Protein AF-A0A1B4V5K5-F1 (afdb_monomer)

Radius of gyration: 29.99 Å; Cα contacts (8 Å, |Δi|>4): 132; chains: 1; bounding box: 66×36×86 Å

Nearest PDB structures (foldseek):
  8tsh-assembly1_F  TM=6.054E-01  e=2.381E-01  Caldimonas thermodepolymerans
  6h2d-assembly1_P  TM=7.546E-01  e=2.526E+00  Aeromonas hydrophila subsp. hydrophila AL09-71
  6pyu-assembly1_B  TM=5.490E-01  e=1.102E+00  Homo sapiens
  4biz-assembly2_D  TM=6.853E-01  e=3.261E+00  Escherichia coli K-12
  8t4e-assembly1_A  TM=4.717E-01  e=1.516E+00  Homo sapiens

Structure (mmCIF, N/CA/C/O backbone):
data_AF-A0A1B4V5K5-F1
#
_entry.id   AF-A0A1B4V5K5-F1
#
loop_
_atom_site.group_PDB
_atom_site.id
_atom_site.type_symbol
_atom_site.label_atom_id
_atom_site.label_alt_id
_atom_site.label_comp_id
_atom_site.label_asym_id
_atom_site.label_entity_id
_atom_site.label_seq_id
_atom_site.pdbx_PDB_ins_code
_atom_site.Cartn_x
_atom_site.Cartn_y
_atom_site.Cartn_z
_atom_site.occupancy
_atom_site.B_iso_or_equiv
_atom_site.auth_seq_id
_atom_site.auth_comp_id
_atom_site.auth_asym_id
_atom_site.auth_atom_id
_atom_site.pdbx_PDB_model_num
ATOM 1 N N . MET A 1 1 ? -44.408 14.517 18.837 1.00 41.78 1 MET A N 1
ATOM 2 C CA . MET A 1 1 ? -42.995 14.168 18.574 1.00 41.78 1 MET A CA 1
ATOM 3 C C . MET A 1 1 ? -42.171 14.721 19.726 1.00 41.78 1 MET A C 1
ATOM 5 O O . MET A 1 1 ? -41.957 15.922 19.775 1.00 41.78 1 MET A O 1
ATOM 9 N N . GLY A 1 2 ? -41.848 13.889 20.720 1.00 54.22 2 GLY A N 1
ATOM 10 C CA . GLY A 1 2 ? -41.090 14.326 21.897 1.00 54.22 2 GLY A CA 1
ATOM 11 C C . GLY A 1 2 ? -39.619 14.519 21.544 1.00 54.22 2 GLY A C 1
ATOM 12 O O . GLY A 1 2 ? -39.015 13.630 20.943 1.00 54.22 2 GLY A O 1
ATOM 13 N N . ALA A 1 3 ? -39.066 15.683 21.882 1.00 57.09 3 ALA A N 1
ATOM 14 C CA . ALA A 1 3 ? -37.645 15.965 21.750 1.00 57.09 3 ALA A CA 1
ATOM 15 C C . ALA A 1 3 ? -36.850 14.946 22.581 1.00 57.09 3 ALA A C 1
ATOM 17 O O . ALA A 1 3 ? -37.034 14.853 23.793 1.00 57.09 3 ALA A O 1
ATOM 18 N N . ARG A 1 4 ? -35.996 14.151 21.929 1.00 64.88 4 ARG A N 1
ATOM 19 C CA . ARG A 1 4 ? -35.082 13.245 22.631 1.00 64.88 4 ARG A CA 1
ATOM 20 C C . ARG A 1 4 ? -34.044 14.092 23.366 1.00 64.88 4 ARG A C 1
ATOM 22 O O . ARG A 1 4 ? -33.336 14.876 22.739 1.00 64.88 4 ARG A O 1
ATOM 29 N N . SER A 1 5 ? -33.996 13.948 24.686 1.00 77.62 5 SER A N 1
ATOM 30 C CA . SER A 1 5 ? -33.012 14.595 25.552 1.00 77.62 5 SER A CA 1
ATOM 31 C C . SER A 1 5 ? -31.596 14.147 25.173 1.00 77.62 5 SER A C 1
ATOM 33 O O . SER A 1 5 ? -31.331 12.954 25.056 1.00 77.62 5 SER A O 1
ATOM 35 N N . ILE A 1 6 ? -30.661 15.092 25.024 1.00 84.31 6 ILE A N 1
ATOM 36 C CA . ILE A 1 6 ? -29.229 14.816 24.774 1.00 84.31 6 ILE A CA 1
ATOM 37 C C . ILE A 1 6 ? -28.533 14.085 25.939 1.00 84.31 6 ILE A C 1
ATOM 39 O O . ILE A 1 6 ? -27.382 13.660 25.804 1.00 84.31 6 ILE A O 1
ATOM 43 N N . TYR A 1 7 ? -29.222 13.957 27.077 1.00 91.75 7 TYR A N 1
ATOM 44 C CA . TYR A 1 7 ? -28.757 13.286 28.291 1.00 91.75 7 TYR A CA 1
ATOM 45 C C . TYR A 1 7 ? -29.215 11.830 28.383 1.00 91.75 7 TYR A C 1
ATOM 47 O O . TYR A 1 7 ? -28.932 11.165 29.378 1.00 91.75 7 TYR A O 1
ATOM 55 N N . GLU A 1 8 ? -29.892 11.319 27.357 1.00 92.56 8 GLU A N 1
ATOM 56 C CA . GLU A 1 8 ? -30.439 9.968 27.322 1.00 92.56 8 GLU A CA 1
ATOM 57 C C . GLU A 1 8 ? -29.961 9.221 26.071 1.00 92.56 8 GLU A C 1
ATOM 59 O O . GLU A 1 8 ? -29.763 9.800 25.003 1.00 92.56 8 GLU A O 1
ATOM 64 N N . LYS A 1 9 ? -29.771 7.909 26.203 1.00 90.69 9 LYS A N 1
ATOM 65 C CA . LYS A 1 9 ? -29.467 6.983 25.108 1.00 90.69 9 LYS A CA 1
ATOM 66 C C . LYS A 1 9 ? -30.404 5.778 25.176 1.00 90.69 9 LYS A C 1
ATOM 68 O O . LYS A 1 9 ? -30.882 5.411 26.248 1.00 90.69 9 LYS A O 1
ATOM 73 N N . ILE A 1 10 ? -30.684 5.170 24.025 1.00 91.50 10 ILE A N 1
ATOM 74 C CA . ILE A 1 10 ? -31.523 3.968 23.934 1.00 91.50 10 ILE A CA 1
ATOM 75 C C . ILE A 1 10 ? -30.613 2.742 24.005 1.00 91.50 10 ILE A C 1
ATOM 77 O O . ILE A 1 10 ? -29.651 2.634 23.246 1.00 91.50 10 ILE A O 1
ATOM 81 N N . CYS A 1 11 ? -30.907 1.810 24.909 1.00 89.88 11 CYS A N 1
ATOM 82 C CA . CYS A 1 11 ? -30.182 0.550 24.999 1.00 89.88 11 CYS A CA 1
ATOM 83 C C . CYS A 1 11 ? -30.461 -0.324 23.761 1.00 89.88 11 CYS A C 1
ATOM 85 O O . CYS A 1 11 ? -31.624 -0.643 23.510 1.00 89.88 11 CYS A O 1
ATOM 87 N N . PRO A 1 12 ? -29.440 -0.793 23.023 1.00 88.56 12 PRO A N 1
ATOM 88 C CA . PRO A 1 12 ? -29.651 -1.621 21.833 1.00 88.56 12 PRO A CA 1
ATOM 89 C C . PRO A 1 12 ? -30.177 -3.028 22.157 1.00 88.56 12 PRO A C 1
ATOM 91 O O . PRO A 1 12 ? -30.740 -3.681 21.285 1.00 88.56 12 PRO A O 1
ATOM 94 N N . ALA A 1 13 ? -30.017 -3.505 23.397 1.00 89.62 13 ALA A N 1
ATOM 95 C CA . ALA A 1 13 ? -30.459 -4.841 23.796 1.00 89.62 13 ALA A CA 1
ATOM 96 C C . ALA A 1 13 ? -31.943 -4.907 24.189 1.00 89.62 13 ALA A C 1
ATOM 98 O O . ALA A 1 13 ? -32.613 -5.880 23.858 1.00 89.62 13 ALA A O 1
ATOM 99 N N . CYS A 1 14 ? -32.459 -3.901 24.905 1.00 93.94 14 CYS A N 1
ATOM 100 C CA . CYS A 1 14 ? -33.833 -3.915 25.429 1.00 93.94 14 CYS A CA 1
ATOM 101 C C . CYS A 1 14 ? -34.686 -2.707 25.015 1.00 93.94 14 CYS A C 1
ATOM 103 O O . CYS A 1 14 ? -35.820 -2.590 25.468 1.00 93.94 14 CYS A O 1
ATOM 105 N N . ALA A 1 15 ? -34.140 -1.787 24.214 1.00 93.75 15 ALA A N 1
ATOM 106 C CA . ALA A 1 15 ? -34.759 -0.514 23.836 1.00 93.75 15 ALA A CA 1
ATOM 107 C C . ALA A 1 15 ? -35.125 0.422 25.012 1.00 93.75 15 ALA A C 1
ATOM 109 O O . ALA A 1 15 ? -35.798 1.432 24.811 1.00 93.75 15 ALA A O 1
ATOM 110 N N . GLY A 1 16 ? -34.658 0.130 26.230 1.00 92.94 16 GLY A N 1
ATOM 111 C CA . GLY A 1 16 ? -34.856 0.989 27.395 1.00 92.94 16 GLY A CA 1
ATOM 112 C C . GLY A 1 16 ? -34.104 2.315 27.267 1.00 92.94 16 GLY A C 1
ATOM 113 O O . GLY A 1 16 ? -32.972 2.348 26.780 1.00 92.94 16 GLY A O 1
ATOM 114 N N . VAL A 1 17 ? -34.725 3.405 27.720 1.00 93.50 17 VAL A N 1
ATOM 115 C CA . VAL A 1 17 ? -34.090 4.726 27.802 1.00 93.50 17 VAL A CA 1
ATOM 116 C C . VAL A 1 17 ? -33.247 4.786 29.073 1.00 93.50 17 VAL A C 1
ATOM 118 O O . VAL A 1 17 ? -33.730 4.485 30.162 1.00 93.50 17 VAL A O 1
ATOM 121 N N . VAL A 1 18 ? -31.976 5.143 28.931 1.00 93.31 18 VAL A N 1
ATOM 122 C CA . VAL A 1 18 ? -31.006 5.218 30.029 1.00 93.31 18 VAL A CA 1
ATOM 123 C C . VAL A 1 18 ? -30.203 6.504 29.944 1.00 93.31 18 VAL A C 1
ATOM 125 O O . VAL A 1 18 ? -30.003 7.048 28.859 1.00 93.31 18 VAL A O 1
ATOM 128 N N . ALA A 1 19 ? -29.717 6.987 31.088 1.00 91.31 19 ALA A N 1
ATOM 129 C CA . ALA A 1 19 ? -28.856 8.161 31.133 1.00 91.31 19 ALA A CA 1
ATOM 130 C C . ALA A 1 19 ? -27.614 7.959 30.249 1.00 91.31 19 ALA A C 1
ATOM 132 O O . ALA A 1 19 ? -27.020 6.879 30.213 1.00 91.31 19 ALA A O 1
ATOM 133 N N . ARG A 1 20 ? -27.189 9.008 29.542 1.00 87.44 20 ARG A N 1
ATOM 134 C CA . ARG A 1 20 ? -26.065 8.946 28.601 1.00 87.44 20 ARG A CA 1
ATOM 135 C C . ARG A 1 20 ? -24.753 8.554 29.287 1.00 87.44 20 ARG A C 1
ATOM 137 O O . ARG A 1 20 ? -23.995 7.775 28.715 1.00 87.44 20 ARG A O 1
ATOM 144 N N . ALA A 1 21 ? -24.561 9.003 30.528 1.00 86.69 21 ALA A N 1
ATOM 145 C CA . ALA A 1 21 ? -23.420 8.665 31.380 1.00 86.69 21 ALA A CA 1
ATOM 146 C C . ALA A 1 21 ? -23.492 7.260 32.021 1.00 86.69 21 ALA A C 1
ATOM 148 O O . ALA A 1 21 ? -22.546 6.851 32.680 1.00 86.69 21 ALA A O 1
ATOM 149 N N . ALA A 1 22 ? -24.593 6.510 31.867 1.00 89.00 22 ALA A N 1
ATOM 150 C CA . ALA A 1 22 ? -24.690 5.167 32.437 1.00 89.00 22 ALA A CA 1
ATOM 151 C C . ALA A 1 22 ? -23.804 4.174 31.666 1.00 89.00 22 ALA A C 1
ATOM 153 O O . ALA A 1 22 ? -23.954 4.012 30.450 1.00 89.00 22 ALA A O 1
ATOM 154 N N . GLU A 1 23 ? -22.927 3.469 32.380 1.00 88.69 23 GLU A N 1
ATOM 155 C CA . GLU A 1 23 ? -22.072 2.405 31.831 1.00 88.69 23 GLU A CA 1
ATOM 156 C C . GLU A 1 23 ? -22.837 1.094 31.601 1.00 88.69 23 GLU A C 1
ATOM 158 O O . GLU A 1 23 ? -22.457 0.285 30.760 1.00 88.69 23 GLU A O 1
ATOM 163 N N . ARG A 1 24 ? -23.948 0.863 32.314 1.00 91.19 24 ARG A N 1
ATOM 164 C CA . ARG A 1 24 ? -24.805 -0.321 32.139 1.00 91.19 24 ARG A CA 1
ATOM 165 C C . ARG A 1 24 ? -26.279 0.038 32.121 1.00 91.19 24 ARG A C 1
ATOM 167 O O . ARG A 1 24 ? -26.741 0.919 32.840 1.00 91.19 24 ARG A O 1
ATOM 174 N N . CYS A 1 25 ? -27.028 -0.690 31.307 1.00 92.25 25 CYS A N 1
ATOM 175 C CA . CYS A 1 25 ? -28.480 -0.679 31.318 1.00 92.25 25 CYS A CA 1
ATOM 176 C C . CYS A 1 25 ? -29.009 -1.629 32.410 1.00 92.25 25 CYS A C 1
ATOM 178 O O . CYS A 1 25 ? -28.391 -2.672 32.636 1.00 92.25 25 CYS A O 1
ATOM 180 N N . PRO A 1 26 ? -30.174 -1.357 33.033 1.00 91.31 26 PRO A N 1
ATOM 181 C CA . PRO A 1 26 ? -30.814 -2.284 33.973 1.00 91.31 26 PRO A CA 1
ATOM 182 C C . PRO A 1 26 ? -31.065 -3.696 33.419 1.00 91.31 26 PRO A C 1
ATOM 184 O O . PRO A 1 26 ? -31.162 -4.644 34.188 1.00 91.31 26 PRO A O 1
ATOM 187 N N . CYS A 1 27 ? -31.131 -3.863 32.092 1.00 90.19 27 CYS A N 1
ATOM 188 C CA . CYS A 1 27 ? -31.231 -5.180 31.453 1.00 90.19 27 CYS A CA 1
ATOM 189 C C . CYS A 1 27 ? -29.916 -5.988 31.462 1.00 90.19 27 CYS A C 1
ATOM 191 O O . CYS A 1 27 ? -29.895 -7.113 30.974 1.00 90.19 27 CYS A O 1
ATOM 193 N N . GLY A 1 28 ? -28.817 -5.413 31.962 1.00 87.88 28 GLY A N 1
ATOM 194 C CA . GLY A 1 28 ? -27.491 -6.031 32.015 1.00 87.88 28 GLY A CA 1
ATOM 195 C C . GLY A 1 28 ? -26.555 -5.666 30.856 1.00 87.88 28 GLY A C 1
ATOM 196 O O . GLY A 1 28 ? -25.378 -6.010 30.913 1.00 87.88 28 GLY A O 1
ATOM 197 N N . TYR A 1 29 ? -27.025 -4.948 29.828 1.00 85.50 29 TYR A N 1
ATOM 198 C CA . TYR A 1 29 ? -26.174 -4.511 28.712 1.00 85.50 29 TYR A CA 1
ATOM 199 C C . TYR A 1 29 ? -25.144 -3.466 29.163 1.00 85.50 29 TYR A C 1
ATOM 201 O O . TYR A 1 29 ? -25.528 -2.415 29.678 1.00 85.50 29 TYR A O 1
ATOM 209 N N . GLY A 1 30 ? -23.856 -3.732 28.941 1.00 86.12 30 GLY A N 1
ATOM 210 C CA . GLY A 1 30 ? -22.777 -2.764 29.136 1.00 86.12 30 GLY A CA 1
ATOM 211 C C . GLY A 1 30 ? -22.602 -1.873 27.914 1.00 86.12 30 GLY A C 1
ATOM 212 O O . GLY A 1 30 ? -22.412 -2.364 26.806 1.00 86.12 30 GLY A O 1
ATOM 213 N N . PHE A 1 31 ? -22.658 -0.563 28.119 1.00 83.75 31 PHE A N 1
ATOM 214 C CA . PHE A 1 31 ? -22.156 0.404 27.159 1.00 83.75 31 PHE A CA 1
ATOM 215 C C . PHE A 1 31 ? -20.638 0.401 27.328 1.00 83.75 31 PHE A C 1
ATOM 217 O O . PHE A 1 31 ? -20.141 0.934 28.317 1.00 83.75 31 PHE A O 1
ATOM 224 N N . GLY A 1 32 ? -19.934 -0.306 26.437 1.00 67.88 32 GLY A N 1
ATOM 225 C CA . GLY A 1 32 ? -18.471 -0.346 26.439 1.00 67.88 32 GLY A CA 1
ATOM 226 C C . GLY A 1 32 ? -17.899 1.069 26.495 1.00 67.88 32 GLY A C 1
ATOM 227 O O . GLY A 1 32 ? -18.511 2.002 25.970 1.00 67.88 32 GLY A O 1
ATOM 228 N N . SER A 1 33 ? -16.768 1.241 27.180 1.00 63.19 33 SER A N 1
ATOM 229 C CA . SER A 1 33 ? -16.063 2.518 27.164 1.00 63.19 33 SER A CA 1
ATOM 230 C C . SER A 1 33 ? -15.648 2.797 25.724 1.00 63.19 33 SER A C 1
ATOM 232 O O . SER A 1 33 ? -14.866 2.030 25.160 1.00 63.19 33 SER A O 1
ATOM 234 N N . GLU A 1 34 ? -16.166 3.880 25.144 1.00 61.31 34 GLU A N 1
ATOM 235 C CA . GLU A 1 34 ? -15.842 4.325 23.780 1.00 61.31 34 GLU A CA 1
ATOM 236 C C . GLU A 1 34 ? -14.315 4.408 23.569 1.00 61.31 34 GLU A C 1
ATOM 238 O O . GLU A 1 34 ? -13.825 4.162 22.472 1.00 61.31 34 GLU A O 1
ATOM 243 N N . ASP A 1 35 ? -13.554 4.632 24.644 1.00 59.59 35 ASP A N 1
ATOM 244 C CA . ASP A 1 35 ? -12.089 4.671 24.658 1.00 59.59 35 ASP A CA 1
ATOM 245 C C . ASP A 1 35 ? -11.412 3.325 24.330 1.00 59.59 35 ASP A C 1
ATOM 247 O O . ASP A 1 35 ? -10.353 3.295 23.697 1.00 59.59 35 ASP A O 1
ATOM 251 N N . ALA A 1 36 ? -12.009 2.197 24.733 1.00 63.22 36 ALA A N 1
ATOM 252 C CA . ALA A 1 36 ? -11.458 0.868 24.452 1.00 63.22 36 ALA A CA 1
ATOM 253 C C . ALA A 1 36 ? -11.684 0.484 22.983 1.00 63.22 36 ALA A C 1
ATOM 255 O O . ALA A 1 36 ? -10.766 -0.004 22.323 1.00 63.22 36 ALA A O 1
ATOM 256 N N . ASP A 1 37 ? -12.877 0.783 22.462 1.00 66.69 37 ASP A N 1
ATOM 257 C CA . ASP A 1 37 ? -13.217 0.572 21.055 1.00 66.69 37 ASP A CA 1
ATOM 258 C C . ASP A 1 37 ? -12.400 1.507 20.145 1.00 66.69 37 ASP A C 1
ATOM 260 O O . ASP A 1 37 ? -11.901 1.064 19.112 1.00 66.69 37 ASP A O 1
ATOM 264 N N . ALA A 1 38 ? -12.166 2.762 20.551 1.00 72.69 38 ALA A N 1
ATOM 265 C CA . ALA A 1 38 ? -11.322 3.706 19.813 1.00 72.69 38 ALA A CA 1
ATOM 266 C C . ALA A 1 38 ? -9.850 3.265 19.760 1.00 72.69 38 ALA A C 1
ATOM 268 O O . ALA A 1 38 ? -9.209 3.359 18.712 1.00 72.69 38 ALA A O 1
ATOM 269 N N . THR A 1 39 ? -9.316 2.745 20.870 1.00 79.12 39 THR A N 1
ATOM 270 C CA . THR A 1 39 ? -7.943 2.215 20.907 1.00 79.12 39 THR A CA 1
ATOM 271 C C . THR A 1 39 ? -7.813 0.991 20.005 1.00 79.12 39 THR A C 1
ATOM 273 O O . THR A 1 39 ? -6.873 0.900 19.221 1.00 79.12 39 THR A O 1
ATOM 276 N N . GLN A 1 40 ? -8.781 0.072 20.061 1.00 79.38 40 GLN A N 1
ATOM 277 C CA . GLN A 1 40 ? -8.784 -1.108 19.201 1.00 79.38 40 GLN A CA 1
ATOM 278 C C . GLN A 1 40 ? -8.917 -0.739 17.721 1.00 79.38 40 GLN A C 1
ATOM 280 O O . GLN A 1 40 ? -8.198 -1.289 16.892 1.00 79.38 40 GLN A O 1
ATOM 285 N N . GLN A 1 41 ? -9.800 0.204 17.389 1.00 84.94 41 GLN A N 1
ATOM 286 C CA . GLN A 1 41 ? -9.965 0.688 16.023 1.00 84.94 41 GLN A CA 1
ATOM 287 C C . GLN A 1 41 ? -8.668 1.310 15.494 1.00 84.94 41 GLN A C 1
ATOM 289 O O . GLN A 1 41 ? -8.269 1.017 14.373 1.00 84.94 41 GLN A O 1
ATOM 294 N N . SER A 1 42 ? -7.960 2.082 16.325 1.00 87.38 42 SER A N 1
ATOM 295 C CA . SER A 1 42 ? -6.643 2.612 15.966 1.00 87.38 42 SER A CA 1
ATOM 296 C C . SER A 1 42 ? -5.629 1.504 15.668 1.00 87.38 42 SER A C 1
ATOM 298 O O . SER A 1 42 ? -4.835 1.657 14.747 1.00 87.38 42 SER A O 1
ATOM 300 N N . LEU A 1 43 ? -5.629 0.395 16.414 1.00 89.81 43 LEU A N 1
ATOM 301 C CA . LEU A 1 43 ? -4.725 -0.730 16.139 1.00 89.81 43 LEU A CA 1
ATOM 302 C C . LEU A 1 43 ? -5.081 -1.447 14.834 1.00 89.81 43 LEU A C 1
ATOM 304 O O . LEU A 1 43 ? -4.188 -1.776 14.053 1.00 89.81 43 LEU A O 1
ATOM 308 N N . ASP A 1 44 ? -6.373 -1.669 14.594 1.00 89.38 44 ASP A N 1
ATOM 309 C CA . ASP A 1 44 ? -6.867 -2.300 13.371 1.00 89.38 44 ASP A CA 1
ATOM 310 C C . ASP A 1 44 ? -6.517 -1.434 12.133 1.00 89.38 44 ASP A C 1
ATOM 312 O O . ASP A 1 44 ? -6.070 -1.966 11.112 1.00 89.38 44 ASP A O 1
ATOM 316 N N . ASP A 1 45 ? -6.624 -0.103 12.237 1.00 91.81 45 ASP A N 1
ATOM 317 C CA . ASP A 1 45 ? -6.236 0.844 11.180 1.00 91.81 45 ASP A CA 1
ATOM 318 C C . ASP A 1 45 ? -4.723 0.799 10.886 1.00 91.81 45 ASP A C 1
ATOM 320 O O . ASP A 1 45 ? -4.302 0.779 9.725 1.00 91.81 45 ASP A O 1
ATOM 324 N N . GLU A 1 46 ? -3.883 0.729 11.922 1.00 94.25 46 GLU A N 1
ATOM 325 C CA . GLU A 1 46 ? -2.424 0.656 11.769 1.00 94.25 46 GLU A CA 1
ATOM 326 C C . GLU A 1 46 ? -1.976 -0.685 11.142 1.00 94.25 46 GLU A C 1
ATOM 328 O O . GLU A 1 46 ? -1.043 -0.709 10.331 1.00 94.25 46 GLU A O 1
ATOM 333 N N . GLN A 1 47 ? -2.662 -1.796 11.445 1.00 94.38 47 GLN A N 1
ATOM 334 C CA . GLN A 1 47 ? -2.445 -3.101 10.794 1.00 94.38 47 GLN A CA 1
ATOM 335 C C . GLN A 1 47 ? -2.869 -3.091 9.321 1.00 94.38 47 GLN A C 1
ATOM 337 O O . GLN A 1 47 ? -2.183 -3.647 8.452 1.00 94.38 47 GLN A O 1
ATOM 342 N N . LEU A 1 48 ? -3.997 -2.442 9.019 1.00 96.19 48 LEU A N 1
ATOM 343 C CA . LEU A 1 48 ? -4.449 -2.260 7.645 1.00 96.19 48 LEU A CA 1
ATOM 344 C C . LEU A 1 48 ? -3.418 -1.458 6.843 1.00 96.19 48 LEU A C 1
ATOM 346 O O . LEU A 1 48 ? -3.100 -1.818 5.706 1.00 96.19 48 LEU A O 1
ATOM 350 N N . TYR A 1 49 ? -2.852 -0.412 7.446 1.00 97.00 49 TYR A N 1
ATOM 351 C CA . TYR A 1 49 ? -1.814 0.390 6.813 1.00 97.00 49 TYR A CA 1
ATOM 352 C C . TYR A 1 49 ? -0.509 -0.392 6.589 1.00 97.00 49 TYR A C 1
ATOM 354 O O . TYR A 1 49 ? 0.077 -0.288 5.509 1.00 97.00 49 TYR A O 1
ATOM 362 N N . GLU A 1 50 ? -0.085 -1.243 7.533 1.00 97.81 50 GLU A N 1
ATOM 363 C CA . GLU A 1 50 ? 1.052 -2.157 7.322 1.00 97.81 50 GLU A CA 1
ATOM 364 C C . GLU A 1 50 ? 0.815 -3.073 6.111 1.00 97.81 50 GLU A C 1
ATOM 366 O O . GLU A 1 50 ? 1.673 -3.188 5.231 1.00 97.81 50 GLU A O 1
ATOM 371 N N . THR A 1 51 ? -0.370 -3.685 6.037 1.00 97.44 51 THR A N 1
ATOM 372 C CA . THR A 1 51 ? -0.747 -4.585 4.937 1.00 97.44 51 THR A CA 1
ATOM 373 C C . THR A 1 51 ? -0.716 -3.858 3.591 1.00 97.44 51 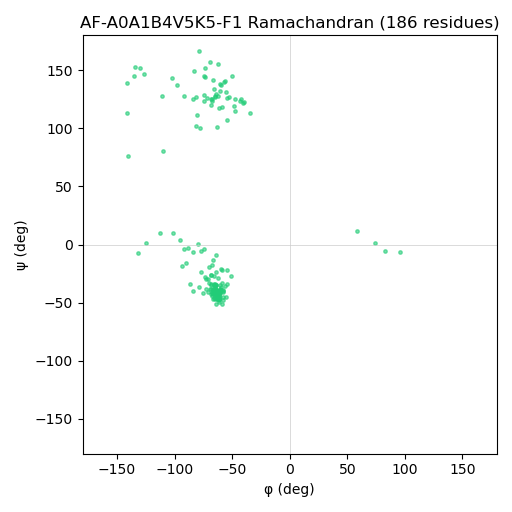THR A C 1
ATOM 375 O O . THR A 1 51 ? -0.210 -4.387 2.599 1.00 97.44 51 THR A O 1
ATOM 378 N N . TYR A 1 52 ? -1.206 -2.617 3.557 1.00 98.19 52 TYR A N 1
ATOM 379 C CA . TYR A 1 52 ? -1.138 -1.764 2.375 1.00 98.19 52 TYR A CA 1
ATOM 380 C C . TYR A 1 52 ? 0.309 -1.469 1.944 1.00 98.19 52 TYR A C 1
ATOM 382 O O . TYR A 1 52 ? 0.633 -1.609 0.762 1.00 98.19 52 TYR A O 1
ATOM 390 N N . LEU A 1 53 ? 1.190 -1.091 2.878 1.00 98.25 53 LEU A N 1
ATOM 391 C CA . LEU A 1 53 ? 2.598 -0.812 2.575 1.00 98.25 53 LEU A CA 1
ATOM 392 C C . LEU A 1 53 ? 3.327 -2.055 2.051 1.00 98.25 53 LEU A C 1
ATOM 394 O O . LEU A 1 53 ? 4.104 -1.948 1.102 1.00 98.25 53 LEU A O 1
ATOM 398 N N . ALA A 1 54 ? 3.044 -3.231 2.619 1.00 98.06 54 ALA A N 1
ATOM 399 C CA . ALA A 1 54 ? 3.584 -4.500 2.138 1.00 98.06 54 ALA A CA 1
ATOM 400 C C . ALA A 1 54 ? 3.147 -4.792 0.691 1.00 98.06 54 ALA A C 1
ATOM 402 O O . ALA A 1 54 ? 3.994 -5.006 -0.172 1.00 98.06 54 ALA A O 1
ATOM 403 N N . ALA A 1 55 ? 1.849 -4.684 0.390 1.00 98.06 55 ALA A N 1
ATOM 404 C CA . ALA A 1 55 ? 1.343 -4.891 -0.968 1.00 98.06 55 ALA A CA 1
ATOM 405 C C . ALA A 1 55 ? 1.945 -3.895 -1.978 1.00 98.06 55 ALA A C 1
ATOM 407 O O . ALA A 1 55 ? 2.257 -4.251 -3.116 1.00 98.06 55 ALA A O 1
ATOM 408 N N . ARG A 1 56 ? 2.143 -2.637 -1.567 1.00 98.50 56 ARG A N 1
ATOM 409 C CA . ARG A 1 56 ? 2.774 -1.612 -2.408 1.00 98.50 56 ARG A CA 1
ATOM 410 C C . ARG A 1 56 ? 4.256 -1.894 -2.657 1.00 98.50 56 ARG A C 1
ATOM 412 O O . ARG A 1 56 ? 4.754 -1.596 -3.743 1.00 98.50 56 ARG A O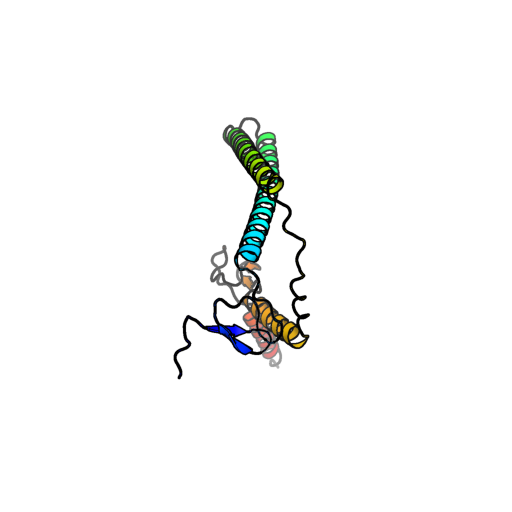 1
ATOM 419 N N . LEU A 1 57 ? 4.958 -2.472 -1.681 1.00 98.56 57 LEU A N 1
ATOM 420 C CA . LEU A 1 57 ? 6.337 -2.924 -1.849 1.00 98.56 57 LEU A CA 1
ATOM 421 C C . LEU A 1 57 ? 6.426 -4.042 -2.894 1.00 98.56 57 LEU A C 1
ATOM 423 O O . LEU A 1 57 ? 7.281 -3.965 -3.775 1.00 98.56 57 LEU A O 1
ATOM 427 N N . ASP A 1 58 ? 5.525 -5.024 -2.834 1.00 98.44 58 ASP A N 1
ATOM 428 C CA . ASP A 1 58 ? 5.480 -6.139 -3.788 1.00 98.44 58 ASP A CA 1
ATOM 429 C C . ASP A 1 58 ? 5.233 -5.643 -5.220 1.00 98.44 58 ASP A C 1
ATOM 431 O O . ASP A 1 58 ? 6.002 -5.953 -6.131 1.00 98.44 58 ASP A O 1
ATOM 435 N N . GLN A 1 59 ? 4.251 -4.755 -5.411 1.00 98.06 59 GLN A N 1
ATOM 436 C CA . GLN A 1 59 ? 4.003 -4.105 -6.706 1.00 98.06 59 GLN A CA 1
ATOM 437 C C . GLN A 1 59 ? 5.228 -3.326 -7.215 1.00 98.06 59 GLN A C 1
ATOM 439 O O . GLN A 1 59 ? 5.549 -3.345 -8.405 1.00 98.06 59 GLN A O 1
ATOM 444 N N . GLY A 1 60 ? 5.941 -2.635 -6.319 1.00 98.06 60 GLY A N 1
ATOM 445 C CA . GLY A 1 60 ? 7.173 -1.927 -6.662 1.00 98.06 60 GLY A CA 1
ATOM 446 C C . GLY A 1 60 ? 8.299 -2.866 -7.110 1.00 98.06 60 GLY A C 1
ATOM 447 O O . GLY A 1 60 ? 9.085 -2.510 -7.992 1.00 98.06 60 GLY A O 1
ATOM 448 N N . LEU A 1 61 ? 8.385 -4.067 -6.527 1.00 98.62 61 LEU A N 1
ATOM 449 C CA . LEU A 1 61 ? 9.367 -5.079 -6.918 1.00 98.62 61 LEU A CA 1
ATOM 450 C C . LEU A 1 61 ? 9.080 -5.599 -8.328 1.00 98.62 61 LEU A C 1
ATOM 452 O O . LEU A 1 61 ? 9.999 -5.636 -9.148 1.00 98.62 61 LEU A O 1
ATOM 456 N N . GLU A 1 62 ? 7.819 -5.894 -8.645 1.00 98.56 62 GLU A N 1
ATOM 457 C CA . GLU A 1 62 ? 7.401 -6.275 -10.001 1.00 98.56 62 GLU A CA 1
ATOM 458 C C . GLU A 1 62 ? 7.751 -5.181 -11.026 1.00 98.56 62 GLU A C 1
ATOM 460 O O . GLU A 1 62 ? 8.340 -5.454 -12.078 1.00 98.56 62 GLU A O 1
ATOM 465 N N . ALA A 1 63 ? 7.474 -3.913 -10.702 1.00 98.06 63 ALA A N 1
ATOM 466 C CA . ALA A 1 63 ? 7.816 -2.780 -11.564 1.00 98.06 63 ALA A CA 1
ATOM 467 C C . ALA A 1 63 ? 9.334 -2.656 -11.796 1.00 98.06 63 ALA A C 1
ATOM 469 O O . ALA A 1 63 ? 9.787 -2.427 -12.924 1.00 98.06 63 ALA A O 1
ATOM 470 N N . LEU A 1 64 ? 10.142 -2.860 -10.749 1.00 98.69 64 LEU A N 1
ATOM 471 C CA . LEU A 1 64 ? 11.600 -2.868 -10.855 1.00 98.69 64 LEU A CA 1
ATOM 472 C C . LEU A 1 64 ? 12.098 -4.002 -11.765 1.00 98.69 64 LEU A C 1
ATOM 474 O O . LEU A 1 64 ? 13.018 -3.792 -12.562 1.00 98.69 64 LEU A O 1
ATOM 478 N N . GLU A 1 65 ? 11.522 -5.198 -11.665 1.00 98.62 65 GLU A N 1
ATOM 479 C CA . GLU A 1 65 ? 11.882 -6.331 -12.520 1.00 98.62 65 GLU A CA 1
ATOM 480 C C . GLU A 1 65 ? 11.584 -6.054 -13.996 1.00 98.62 65 GLU A C 1
ATOM 482 O O . GLU A 1 65 ? 12.447 -6.289 -14.853 1.00 98.62 65 GLU A O 1
ATOM 487 N N . LEU A 1 66 ? 10.423 -5.463 -14.289 1.00 98.50 66 LEU A N 1
ATOM 488 C CA . LEU A 1 66 ? 10.057 -5.018 -15.634 1.00 98.50 66 LEU A CA 1
ATOM 489 C C . LEU A 1 66 ? 11.027 -3.951 -16.161 1.00 98.50 66 LEU A C 1
ATOM 491 O O . LEU A 1 66 ? 11.517 -4.057 -17.289 1.00 98.50 66 LEU A O 1
ATOM 495 N N . ALA A 1 67 ? 11.384 -2.956 -15.343 1.00 98.12 67 ALA A N 1
ATOM 496 C CA . ALA A 1 67 ? 12.352 -1.929 -15.727 1.00 98.12 67 ALA A CA 1
ATOM 497 C C . ALA A 1 67 ? 13.744 -2.522 -16.007 1.00 98.12 67 ALA A C 1
ATOM 499 O O . ALA A 1 67 ? 14.399 -2.160 -16.990 1.00 98.12 67 ALA A O 1
ATOM 500 N N . ARG A 1 68 ? 14.185 -3.493 -15.196 1.00 98.50 68 ARG A N 1
ATOM 501 C CA . ARG A 1 68 ? 15.439 -4.230 -15.414 1.00 98.50 68 ARG A CA 1
ATOM 502 C C . ARG A 1 68 ? 15.399 -5.071 -16.686 1.00 98.50 68 ARG A C 1
ATOM 504 O O . ARG A 1 68 ? 16.414 -5.175 -17.372 1.00 98.50 68 ARG A O 1
ATOM 511 N N . ALA A 1 69 ? 14.268 -5.694 -17.009 1.00 98.50 69 ALA A N 1
ATOM 512 C CA . ALA A 1 69 ? 14.094 -6.407 -18.273 1.00 98.50 69 ALA A CA 1
ATOM 513 C C . ALA A 1 69 ? 14.193 -5.449 -19.473 1.00 98.50 69 ALA A C 1
ATOM 515 O O . ALA A 1 69 ? 14.925 -5.730 -20.423 1.00 98.50 69 ALA A O 1
ATOM 516 N N . ALA A 1 70 ? 13.552 -4.280 -19.394 1.00 97.88 70 ALA A N 1
ATOM 517 C CA . ALA A 1 70 ? 13.620 -3.257 -20.435 1.00 97.88 70 ALA A CA 1
ATOM 518 C C . ALA A 1 70 ? 15.045 -2.717 -20.653 1.00 97.88 70 ALA A C 1
ATOM 520 O O . ALA A 1 70 ? 15.453 -2.529 -21.801 1.00 97.88 70 ALA A O 1
ATOM 521 N N . LEU A 1 71 ? 15.813 -2.510 -19.576 1.00 98.44 71 LEU A N 1
ATOM 522 C CA . LEU A 1 71 ? 17.219 -2.107 -19.663 1.00 98.44 71 LEU A CA 1
ATOM 523 C C . LEU A 1 71 ? 18.093 -3.206 -20.281 1.00 98.44 71 LEU A C 1
ATOM 525 O O . LEU A 1 71 ? 18.920 -2.913 -21.137 1.00 98.44 71 LEU A O 1
ATOM 529 N N . ARG A 1 72 ? 17.889 -4.477 -19.908 1.00 98.50 72 ARG A N 1
ATOM 530 C CA . ARG A 1 72 ? 18.611 -5.610 -20.521 1.00 98.50 72 ARG A CA 1
ATOM 531 C C . ARG A 1 72 ? 18.359 -5.712 -22.026 1.00 98.50 72 ARG A C 1
ATOM 533 O O . ARG A 1 72 ? 19.284 -6.021 -22.768 1.00 98.50 72 ARG A O 1
ATOM 540 N N . ALA A 1 73 ? 17.139 -5.417 -22.474 1.00 98.44 73 ALA A N 1
ATOM 541 C CA . ALA A 1 73 ? 16.807 -5.386 -23.897 1.00 98.44 73 ALA A CA 1
ATOM 542 C C . ALA A 1 73 ? 17.482 -4.220 -24.648 1.00 98.44 73 ALA A C 1
ATOM 544 O O . ALA A 1 73 ? 17.701 -4.320 -25.853 1.00 98.44 73 ALA A O 1
ATOM 545 N N . ARG A 1 74 ? 17.805 -3.113 -23.960 1.00 98.19 74 ARG A N 1
ATOM 546 C CA . ARG A 1 74 ? 18.431 -1.911 -24.542 1.00 98.19 74 ARG A CA 1
ATOM 547 C C . ARG A 1 74 ? 19.490 -1.309 -23.599 1.00 98.19 74 ARG A C 1
ATOM 549 O O . ARG A 1 74 ? 19.234 -0.274 -22.983 1.00 98.19 74 ARG A O 1
ATOM 556 N N . PRO A 1 75 ? 20.693 -1.903 -23.496 1.00 97.88 75 PRO A N 1
ATOM 557 C CA . PRO A 1 75 ? 21.681 -1.508 -22.483 1.00 97.88 75 PRO A CA 1
ATOM 558 C C . PRO A 1 75 ? 22.225 -0.077 -22.614 1.00 97.88 75 PRO A C 1
ATOM 560 O O . PRO A 1 75 ? 22.682 0.492 -21.629 1.00 97.88 75 PRO A O 1
ATOM 563 N N . GLY A 1 76 ? 22.176 0.515 -23.813 1.00 97.31 76 GLY A N 1
ATOM 564 C CA . GLY A 1 76 ? 22.606 1.898 -24.060 1.00 97.31 76 GLY A CA 1
ATOM 565 C C . GLY A 1 76 ? 21.517 2.957 -23.847 1.00 97.31 76 GLY A C 1
ATOM 566 O O . GLY A 1 76 ? 21.786 4.144 -24.010 1.00 97.31 76 GLY A O 1
ATOM 567 N N . ASP A 1 77 ? 20.285 2.557 -23.519 1.00 97.44 77 ASP A N 1
ATOM 568 C CA . ASP A 1 77 ? 19.178 3.490 -23.309 1.00 97.44 77 ASP A CA 1
ATOM 569 C C . ASP A 1 77 ? 19.239 4.090 -21.894 1.00 97.44 77 ASP A C 1
ATOM 571 O O . ASP A 1 77 ? 18.827 3.473 -20.905 1.00 97.44 77 ASP A O 1
ATOM 575 N N . TYR A 1 78 ? 19.718 5.333 -21.810 1.00 97.94 78 TYR A N 1
ATOM 576 C CA . TYR A 1 78 ? 19.791 6.098 -20.563 1.00 97.94 78 TYR A CA 1
ATOM 577 C C . TYR A 1 78 ? 18.430 6.234 -19.862 1.00 97.94 78 TYR A C 1
ATOM 579 O O . TYR A 1 78 ? 18.353 6.163 -18.635 1.00 97.94 78 TYR A O 1
ATOM 587 N N . GLY A 1 79 ? 17.332 6.358 -20.615 1.00 97.81 79 GLY A N 1
ATOM 588 C CA . GLY A 1 79 ? 15.989 6.440 -20.044 1.00 97.81 79 GLY A CA 1
ATOM 589 C C . GLY A 1 79 ? 15.580 5.151 -19.326 1.00 97.81 79 GLY A C 1
ATOM 590 O O . GLY A 1 79 ? 14.932 5.200 -18.280 1.00 97.81 79 GLY A O 1
ATOM 591 N N . CYS A 1 80 ? 15.994 3.986 -19.837 1.00 97.62 80 CYS A N 1
ATOM 592 C CA . CYS A 1 80 ? 15.808 2.714 -19.136 1.00 97.62 80 CYS A CA 1
ATOM 593 C C . CYS A 1 80 ? 16.628 2.645 -17.840 1.00 97.62 80 CYS A C 1
ATOM 595 O O . CYS A 1 80 ? 16.100 2.204 -16.819 1.00 97.62 80 CYS A O 1
ATOM 597 N N . ALA A 1 81 ? 17.880 3.110 -17.859 1.00 98.12 81 ALA A N 1
ATOM 598 C CA . ALA A 1 81 ? 18.734 3.128 -16.672 1.00 98.12 81 ALA A CA 1
ATOM 599 C C . ALA A 1 81 ? 18.156 4.030 -15.567 1.00 98.12 81 ALA A C 1
ATOM 601 O O . ALA A 1 81 ? 18.072 3.618 -14.408 1.00 98.12 81 ALA A O 1
ATOM 602 N N . MET A 1 82 ? 17.669 5.218 -15.936 1.00 98.44 82 MET A N 1
ATOM 603 C CA . MET A 1 82 ? 17.039 6.147 -14.996 1.00 98.44 82 MET A CA 1
ATOM 604 C C . MET A 1 82 ? 15.771 5.578 -14.357 1.00 98.44 82 MET A C 1
ATOM 606 O O . MET A 1 82 ? 15.589 5.728 -13.151 1.00 98.44 82 MET A O 1
ATOM 610 N N . AR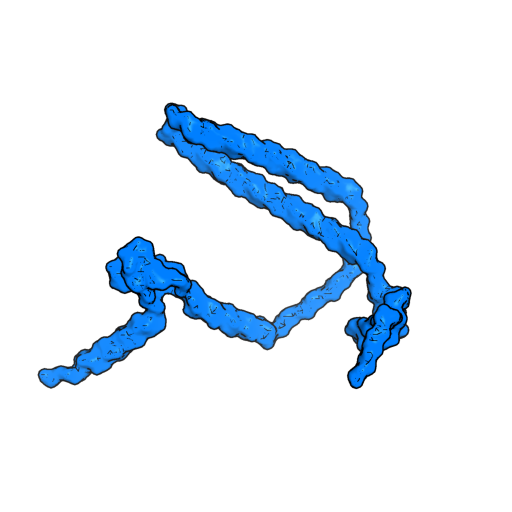G A 1 83 ? 14.929 4.862 -15.116 1.00 98.44 83 ARG A N 1
ATOM 611 C CA . ARG A 1 83 ? 13.744 4.186 -14.555 1.00 98.44 83 ARG A CA 1
ATOM 612 C C . ARG A 1 83 ? 14.105 3.131 -13.511 1.00 98.44 83 ARG A C 1
ATOM 614 O O . ARG A 1 83 ? 13.454 3.051 -12.476 1.00 98.44 83 ARG A O 1
ATOM 621 N N . VAL A 1 84 ? 15.156 2.341 -13.747 1.00 98.56 84 VAL A N 1
ATOM 622 C CA . VAL A 1 84 ? 15.633 1.361 -12.754 1.00 98.56 84 VAL A CA 1
ATOM 623 C C . VAL A 1 84 ? 16.078 2.067 -11.473 1.00 98.56 84 VAL A C 1
ATOM 625 O O . VAL A 1 84 ? 15.678 1.658 -10.386 1.00 98.56 84 VAL A O 1
ATOM 628 N N . MET A 1 85 ? 16.866 3.139 -11.590 1.00 98.62 85 MET A N 1
ATOM 629 C CA . MET A 1 85 ? 17.321 3.919 -10.433 1.00 98.62 85 MET A CA 1
ATOM 630 C C . MET A 1 85 ? 16.156 4.535 -9.653 1.00 98.62 85 MET A C 1
ATOM 632 O O . MET A 1 85 ? 16.152 4.481 -8.423 1.00 98.62 85 MET A O 1
ATOM 636 N N . GLN A 1 86 ? 15.150 5.063 -10.356 1.00 98.44 86 GLN A N 1
ATOM 637 C CA . GLN A 1 86 ? 13.936 5.596 -9.746 1.00 98.44 86 GLN A CA 1
ATOM 638 C C . GLN A 1 86 ? 13.204 4.525 -8.924 1.00 98.44 86 GLN A C 1
ATOM 640 O O . GLN A 1 86 ? 12.955 4.741 -7.741 1.00 98.44 86 GLN A O 1
ATOM 645 N N . HIS A 1 87 ? 12.935 3.349 -9.498 1.00 98.19 87 HIS A N 1
ATOM 646 C CA . HIS A 1 87 ? 12.247 2.277 -8.771 1.00 98.19 87 HIS A CA 1
ATOM 647 C C . HIS A 1 87 ? 13.054 1.745 -7.583 1.00 98.19 87 HIS A C 1
ATOM 649 O O . HIS A 1 87 ? 12.486 1.419 -6.544 1.00 98.19 87 HIS A O 1
ATOM 655 N N . VAL A 1 88 ? 14.387 1.688 -7.688 1.00 98.75 88 VAL A N 1
ATOM 656 C CA . VAL A 1 88 ? 15.239 1.339 -6.539 1.00 98.75 88 VAL A CA 1
ATOM 657 C C . VAL A 1 88 ? 15.071 2.354 -5.408 1.00 98.75 88 VAL A C 1
ATOM 659 O O . VAL A 1 88 ? 14.956 1.953 -4.251 1.00 98.75 88 VAL A O 1
ATOM 662 N N . HIS A 1 89 ? 15.036 3.650 -5.724 1.00 98.69 89 HIS A N 1
ATOM 663 C CA . HIS A 1 89 ? 14.823 4.691 -4.724 1.00 98.69 89 HIS A CA 1
ATOM 664 C C . HIS A 1 89 ? 13.430 4.598 -4.083 1.00 98.69 89 HIS A C 1
ATOM 666 O O . HIS A 1 89 ? 13.323 4.595 -2.858 1.00 98.69 89 HIS A O 1
ATOM 672 N N . GLU A 1 90 ? 12.379 4.443 -4.891 1.00 98.44 90 GLU A N 1
ATOM 673 C CA . GLU A 1 90 ? 10.999 4.262 -4.416 1.00 98.44 90 GLU A CA 1
ATOM 674 C C . GLU A 1 90 ? 10.886 3.069 -3.452 1.00 98.44 90 GLU A C 1
ATOM 676 O O . GLU A 1 90 ? 10.326 3.192 -2.362 1.00 98.44 90 GLU A O 1
ATOM 681 N N . LEU A 1 91 ? 11.500 1.932 -3.794 1.00 98.69 91 LEU A N 1
ATOM 682 C CA . LEU A 1 91 ? 11.524 0.747 -2.935 1.00 98.69 91 LEU A CA 1
ATOM 683 C C . LEU A 1 91 ? 12.274 0.967 -1.618 1.00 98.69 91 LEU A C 1
ATOM 685 O O . LEU A 1 91 ? 11.889 0.406 -0.594 1.00 98.69 91 LEU A O 1
ATOM 689 N N . GLN A 1 92 ? 13.344 1.766 -1.613 1.00 98.69 92 GLN A N 1
ATOM 690 C CA . GLN A 1 92 ? 14.053 2.102 -0.375 1.00 98.69 92 GLN A CA 1
ATOM 691 C C . GLN A 1 92 ? 13.190 2.946 0.564 1.00 98.69 92 GLN A C 1
ATOM 693 O O . GLN A 1 92 ? 13.229 2.725 1.774 1.00 98.69 92 GLN A O 1
ATOM 698 N N . VAL A 1 93 ? 12.413 3.887 0.019 1.00 98.50 93 VAL A N 1
ATOM 699 C CA . VAL A 1 93 ? 11.470 4.697 0.803 1.00 98.50 93 VAL A CA 1
ATOM 700 C C . VAL A 1 93 ? 10.386 3.801 1.404 1.00 98.50 93 VAL A C 1
ATOM 702 O O . VAL A 1 93 ? 10.230 3.789 2.622 1.00 98.50 93 VAL A O 1
ATOM 705 N N . LEU A 1 94 ? 9.736 2.964 0.586 1.00 98.25 94 LEU A N 1
ATOM 706 C CA . LEU A 1 94 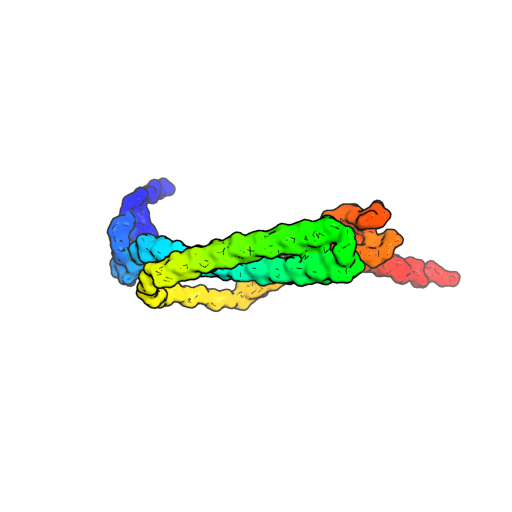? 8.682 2.047 1.044 1.00 98.25 94 LEU A CA 1
ATOM 707 C C . LEU A 1 94 ? 9.164 1.079 2.132 1.00 98.25 94 LEU A C 1
ATOM 709 O O . LEU A 1 94 ? 8.445 0.823 3.094 1.00 98.25 94 LEU A O 1
ATOM 713 N N . ARG A 1 95 ? 10.395 0.561 2.022 1.00 98.62 95 ARG A N 1
ATOM 714 C CA . ARG A 1 95 ? 10.979 -0.309 3.058 1.00 98.62 95 ARG A CA 1
ATOM 715 C C . ARG A 1 95 ? 11.117 0.405 4.397 1.00 98.62 95 ARG A C 1
ATOM 717 O O . ARG A 1 95 ? 10.710 -0.150 5.410 1.00 98.62 95 ARG A O 1
ATOM 724 N N . ARG A 1 96 ? 11.642 1.634 4.400 1.00 98.75 96 ARG A N 1
ATOM 725 C CA . ARG A 1 96 ? 11.791 2.428 5.630 1.00 98.75 96 ARG A CA 1
ATOM 726 C C . ARG A 1 96 ? 10.440 2.770 6.251 1.00 98.75 96 ARG A C 1
ATOM 728 O O . ARG A 1 96 ? 10.307 2.733 7.469 1.00 98.75 96 ARG A O 1
ATOM 735 N N . GLU A 1 97 ? 9.447 3.092 5.426 1.00 98.44 97 GLU A N 1
ATOM 736 C CA . GLU A 1 97 ? 8.084 3.351 5.894 1.00 98.44 97 GLU A CA 1
ATOM 737 C C . GLU A 1 97 ? 7.466 2.104 6.535 1.00 98.44 97 GLU A C 1
ATOM 739 O O . GLU A 1 97 ? 6.947 2.190 7.647 1.00 98.44 97 GLU A O 1
ATOM 744 N N . LEU A 1 98 ? 7.584 0.939 5.890 1.00 98.31 98 LEU A N 1
ATOM 745 C CA . LEU A 1 98 ? 7.084 -0.330 6.423 1.00 98.31 98 LEU A CA 1
ATOM 746 C C . LEU A 1 98 ? 7.796 -0.731 7.724 1.00 98.31 98 LEU A C 1
ATOM 748 O O . LEU A 1 98 ? 7.152 -1.176 8.670 1.00 98.31 98 LEU A O 1
ATOM 752 N N . GLU A 1 99 ? 9.114 -0.554 7.801 1.00 98.25 99 GLU A N 1
ATOM 753 C CA . GLU A 1 99 ? 9.888 -0.784 9.027 1.00 98.25 99 GLU A CA 1
ATOM 754 C C . GLU A 1 99 ? 9.440 0.148 10.159 1.00 98.25 99 GLU A C 1
ATOM 756 O O . GLU A 1 99 ? 9.209 -0.310 11.279 1.00 98.25 99 GLU A O 1
ATOM 761 N N . GLY A 1 100 ? 9.252 1.438 9.867 1.00 97.62 100 GLY A N 1
ATOM 762 C CA . GLY A 1 100 ? 8.724 2.404 10.829 1.00 97.62 100 GLY A CA 1
ATOM 763 C C . GLY A 1 100 ? 7.320 2.035 11.309 1.00 97.62 100 GLY A C 1
ATOM 764 O O . GLY A 1 100 ? 7.026 2.142 12.497 1.00 97.62 100 GLY A O 1
ATOM 765 N N . GLN A 1 101 ? 6.473 1.542 10.408 1.00 97.31 101 GLN A N 1
ATOM 766 C CA . GLN A 1 101 ? 5.123 1.095 10.729 1.00 97.31 101 GLN A CA 1
ATOM 767 C C . GLN A 1 101 ? 5.119 -0.139 11.638 1.00 97.31 101 GLN A C 1
ATOM 769 O O . GLN A 1 101 ? 4.441 -0.160 12.664 1.00 97.31 101 GLN A O 1
ATOM 774 N N . ARG A 1 102 ? 5.948 -1.136 11.321 1.00 96.56 102 ARG A N 1
ATOM 775 C CA . ARG A 1 102 ? 6.136 -2.326 12.161 1.00 96.56 102 ARG A CA 1
ATOM 776 C C . ARG A 1 102 ? 6.663 -1.976 13.544 1.00 96.56 102 ARG A C 1
ATOM 778 O O . ARG A 1 102 ? 6.213 -2.550 14.530 1.00 96.56 102 ARG A O 1
ATOM 785 N N . ALA A 1 103 ? 7.580 -1.013 13.634 1.00 95.88 103 ALA A N 1
ATOM 786 C CA . ALA A 1 103 ? 8.087 -0.539 14.916 1.00 95.88 103 ALA A CA 1
ATOM 787 C C . ALA A 1 103 ? 6.986 0.118 15.767 1.00 95.88 103 ALA A C 1
ATOM 789 O O . ALA A 1 103 ? 6.938 -0.121 16.971 1.00 95.88 103 ALA A O 1
ATOM 790 N N . LYS A 1 104 ? 6.071 0.892 15.162 1.00 92.75 104 LYS A N 1
ATOM 791 C CA . LYS A 1 104 ? 4.912 1.457 15.879 1.00 92.75 104 LYS A CA 1
ATOM 792 C C . LYS A 1 104 ? 4.007 0.362 16.441 1.00 92.75 104 LYS A C 1
ATOM 794 O O . LYS A 1 104 ? 3.669 0.406 17.620 1.00 92.75 104 LYS A O 1
ATOM 799 N N . LEU A 1 105 ? 3.662 -0.629 15.618 1.00 91.94 105 LEU A N 1
ATOM 800 C CA . LEU A 1 105 ? 2.812 -1.749 16.029 1.00 91.94 105 LEU A CA 1
ATOM 801 C C . LEU A 1 105 ? 3.472 -2.625 17.102 1.00 91.94 105 LEU A C 1
ATOM 803 O O . LEU A 1 105 ? 2.785 -3.101 17.996 1.00 91.94 105 LEU A O 1
ATOM 807 N N . ALA A 1 106 ? 4.796 -2.793 17.067 1.00 91.06 106 ALA A N 1
ATOM 808 C CA . ALA A 1 106 ? 5.528 -3.566 18.072 1.00 91.06 106 ALA A CA 1
ATOM 809 C C . ALA A 1 106 ? 5.554 -2.907 19.465 1.00 91.06 106 ALA A C 1
ATOM 811 O O . ALA A 1 106 ? 5.722 -3.598 20.466 1.00 91.06 106 ALA A O 1
ATOM 812 N N . VAL A 1 107 ? 5.425 -1.577 19.535 1.00 88.50 107 VAL A N 1
ATOM 813 C CA . VAL A 1 107 ? 5.379 -0.818 20.799 1.00 88.50 107 VAL A CA 1
ATOM 814 C C . VAL A 1 107 ? 3.942 -0.666 21.311 1.00 88.50 107 VAL A C 1
ATOM 816 O O . VAL A 1 107 ? 3.736 -0.337 22.481 1.00 88.50 107 VAL A O 1
ATOM 819 N N . ALA A 1 108 ? 2.941 -0.916 20.463 1.00 83.44 108 ALA A N 1
ATOM 820 C CA . ALA A 1 108 ? 1.550 -0.858 20.869 1.00 83.44 108 ALA A CA 1
ATOM 821 C C . ALA A 1 108 ? 1.254 -1.961 21.905 1.00 83.44 108 ALA A C 1
ATOM 823 O O . ALA A 1 108 ? 1.554 -3.131 21.655 1.00 83.44 108 ALA A O 1
ATOM 824 N N . PRO A 1 109 ? 0.691 -1.619 23.079 1.00 70.62 109 PRO A N 1
ATOM 825 C CA . PRO A 1 109 ? 0.334 -2.621 24.073 1.00 70.62 109 PRO A CA 1
ATOM 826 C C . PRO A 1 109 ? -0.691 -3.592 23.481 1.00 70.62 109 PRO A C 1
ATOM 828 O O . PRO A 1 109 ? -1.627 -3.164 22.804 1.00 70.62 109 PRO A O 1
ATOM 831 N N . GLU A 1 110 ? -0.523 -4.892 23.750 1.00 59.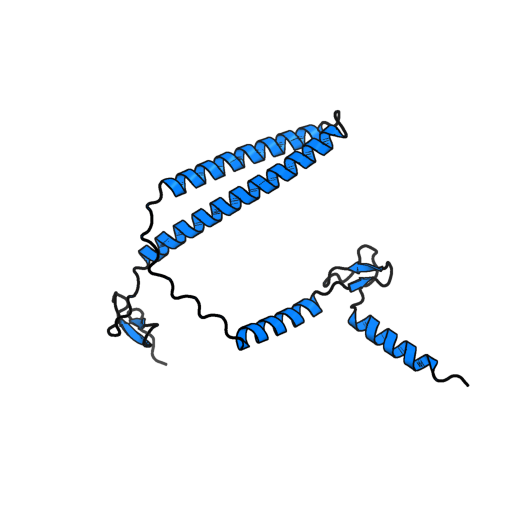84 110 GLU A N 1
ATOM 832 C CA . GLU A 1 110 ? -1.530 -5.903 23.424 1.00 59.84 110 GLU A CA 1
ATOM 833 C C . GLU A 1 110 ? -2.861 -5.481 24.053 1.00 59.84 110 GLU A C 1
ATOM 835 O O . GLU A 1 110 ? -3.039 -5.518 25.275 1.00 59.84 110 GLU A O 1
ATOM 840 N N . ALA A 1 111 ? -3.798 -5.039 23.215 1.00 56.28 111 ALA A N 1
ATOM 841 C CA . ALA A 1 111 ? -5.159 -4.811 23.656 1.00 56.28 111 ALA A CA 1
ATOM 842 C C . ALA A 1 111 ? -5.720 -6.142 24.186 1.00 56.28 111 ALA A C 1
ATOM 844 O O . ALA A 1 111 ? -5.481 -7.194 23.579 1.00 56.28 111 ALA A O 1
ATOM 845 N N . PRO A 1 112 ? -6.446 -6.134 25.319 1.00 49.03 112 PRO A N 1
ATOM 846 C CA . PRO A 1 112 ? -7.025 -7.352 25.858 1.00 49.03 112 PRO A CA 1
ATOM 847 C C . PRO A 1 112 ? -7.887 -8.018 24.787 1.00 49.03 112 PRO A C 1
ATOM 849 O O . PRO A 1 112 ? -8.700 -7.365 24.129 1.00 49.03 112 PRO A O 1
ATOM 852 N N . ALA A 1 113 ? -7.672 -9.325 24.614 1.00 49.09 113 ALA A N 1
ATOM 853 C CA . ALA A 1 113 ? -8.354 -10.151 23.630 1.00 49.09 113 ALA A CA 1
ATOM 854 C C . ALA A 1 113 ? -9.851 -9.822 23.586 1.00 49.09 113 ALA A C 1
ATOM 856 O O . ALA A 1 113 ? -10.536 -9.859 24.611 1.00 49.09 113 ALA A O 1
ATOM 857 N N . ARG A 1 114 ? -10.328 -9.488 22.380 1.00 50.53 114 ARG A N 1
ATOM 858 C CA . ARG A 1 114 ? -11.716 -9.138 22.059 1.00 50.53 114 ARG A CA 1
ATOM 859 C C . ARG A 1 114 ? -12.699 -9.948 22.914 1.00 50.53 114 ARG A C 1
ATOM 861 O O . ARG A 1 114 ? -12.842 -11.155 22.716 1.00 50.53 114 ARG A O 1
ATOM 868 N N . VAL A 1 115 ? -13.440 -9.285 23.808 1.00 47.41 115 VAL A N 1
ATOM 869 C CA . VAL A 1 115 ? -14.728 -9.818 24.272 1.00 47.41 115 VAL A CA 1
ATOM 870 C C . VAL A 1 115 ? -15.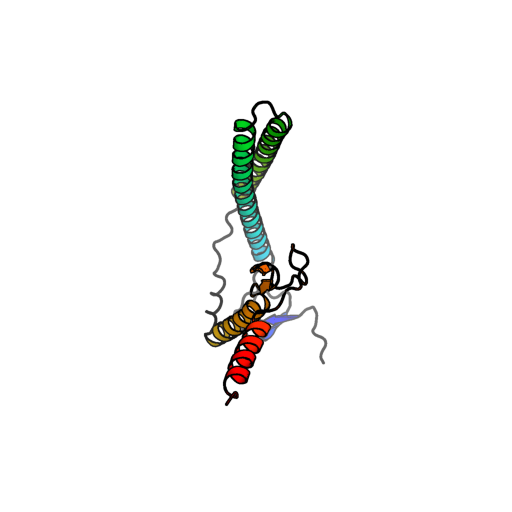594 -9.842 23.023 1.00 47.41 115 VAL A C 1
ATOM 872 O O . VAL A 1 115 ? -15.999 -8.794 22.529 1.00 47.41 115 VAL 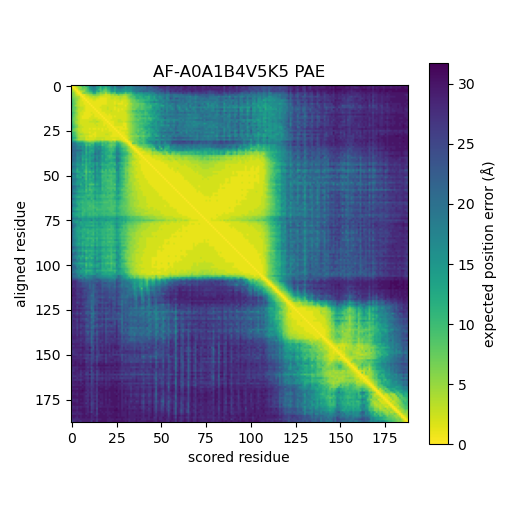A O 1
ATOM 875 N N . GLY A 1 116 ? -15.720 -11.035 22.441 1.00 43.84 116 GLY A N 1
ATOM 876 C CA . GLY A 1 116 ? -16.105 -11.230 21.052 1.00 43.84 116 GLY A CA 1
ATOM 877 C C . GLY A 1 116 ? -17.247 -10.322 20.622 1.00 43.84 116 GLY A C 1
ATOM 878 O O . GLY A 1 116 ? -18.340 -10.366 21.193 1.00 43.84 116 GLY A O 1
ATOM 879 N N . HIS A 1 117 ? -17.011 -9.543 19.565 1.00 46.19 117 HIS A N 1
ATOM 880 C CA . HIS A 1 117 ? -18.109 -9.096 18.729 1.00 46.19 117 HIS A CA 1
ATOM 881 C C . HIS A 1 117 ? -18.949 -10.331 18.429 1.00 46.19 117 HIS A C 1
ATOM 883 O O . HIS A 1 117 ? -18.464 -11.294 17.828 1.00 46.19 117 HIS A O 1
ATOM 889 N N . ARG A 1 118 ? -20.186 -10.323 18.940 1.00 48.00 118 ARG A N 1
ATOM 890 C CA . ARG A 1 118 ? -21.212 -11.308 18.609 1.00 48.00 118 ARG A CA 1
ATOM 891 C C . ARG A 1 118 ? -21.098 -11.564 17.116 1.00 48.00 118 ARG A C 1
ATOM 893 O O . ARG A 1 118 ? -21.170 -10.605 16.346 1.00 48.00 118 ARG A O 1
ATOM 900 N N . ALA A 1 119 ? -20.864 -12.825 16.751 1.00 50.16 119 ALA A N 1
ATOM 901 C CA . ALA A 1 119 ? -20.798 -13.258 15.367 1.00 50.16 119 ALA A CA 1
ATOM 902 C C . ALA A 1 119 ? -21.888 -12.524 14.586 1.00 50.16 119 ALA A C 1
ATOM 904 O O . ALA A 1 119 ? -23.057 -12.562 14.988 1.00 50.16 119 ALA A O 1
ATOM 905 N N . SER A 1 120 ? -21.486 -11.802 13.535 1.00 55.97 120 SER A N 1
ATOM 906 C CA . SER A 1 120 ? -22.449 -11.205 12.615 1.00 55.97 120 SER A CA 1
ATOM 907 C C . SER A 1 120 ? -23.452 -12.305 12.270 1.00 55.97 120 SER A C 1
ATOM 909 O O . SER A 1 120 ? -23.005 -13.410 11.933 1.00 55.97 120 SER A O 1
ATOM 911 N N . PRO A 1 121 ? -24.767 -12.083 12.457 1.00 65.44 121 PRO A N 1
ATOM 912 C CA . PRO A 1 121 ? -25.747 -13.129 12.224 1.00 65.44 121 PRO A CA 1
ATOM 913 C C . PRO A 1 121 ? -25.504 -13.674 10.823 1.00 65.44 121 PRO A C 1
ATOM 915 O O . PRO A 1 121 ? -25.386 -12.896 9.875 1.00 65.44 121 PRO A O 1
ATOM 918 N N . VAL A 1 122 ? -25.349 -14.999 10.717 1.00 73.62 122 VAL A N 1
ATOM 919 C CA . VAL A 1 122 ? -25.123 -15.670 9.434 1.00 73.62 122 VAL A CA 1
ATOM 920 C C . VAL A 1 122 ? -26.170 -15.125 8.459 1.00 73.62 122 VAL A C 1
ATOM 922 O O . VAL A 1 122 ? -27.362 -15.241 8.759 1.00 73.62 122 VAL A O 1
ATOM 925 N N . PRO A 1 123 ? -25.762 -14.484 7.345 1.00 75.56 123 PRO A N 1
ATOM 926 C CA . PRO A 1 123 ? -26.710 -13.867 6.433 1.00 75.56 123 PRO A CA 1
ATOM 927 C C . PRO A 1 123 ? -27.747 -14.897 6.000 1.00 75.56 123 PRO A C 1
ATOM 929 O O . PRO A 1 123 ? -27.380 -15.990 5.550 1.00 75.56 123 PRO A O 1
ATOM 932 N N . THR A 1 124 ? -29.020 -14.552 6.187 1.00 85.06 124 THR A N 1
ATOM 933 C CA . THR A 1 124 ? -30.151 -15.431 5.887 1.00 85.06 124 THR A CA 1
ATOM 934 C C . THR A 1 124 ? -30.197 -15.752 4.397 1.00 85.06 124 THR A C 1
ATOM 936 O O . THR A 1 124 ? -29.730 -14.968 3.567 1.00 85.06 124 THR A O 1
ATOM 939 N N . ASP A 1 125 ? -30.803 -16.880 4.034 1.00 87.56 125 ASP A N 1
ATOM 940 C CA . ASP A 1 125 ? -30.942 -17.270 2.625 1.00 87.56 125 ASP A CA 1
ATOM 941 C C . ASP A 1 125 ? -31.716 -16.227 1.812 1.00 87.56 125 ASP A C 1
ATOM 943 O O . ASP A 1 125 ? -31.371 -15.957 0.666 1.00 87.56 125 ASP A O 1
ATOM 947 N N . ALA A 1 126 ? -32.683 -15.543 2.432 1.00 86.12 126 ALA A N 1
ATOM 948 C CA . ALA A 1 126 ? -33.397 -14.427 1.816 1.00 86.12 126 ALA A CA 1
ATOM 949 C C . ALA A 1 126 ? -32.469 -13.245 1.484 1.00 86.12 126 ALA A C 1
ATOM 951 O O . ALA A 1 126 ? -32.586 -12.643 0.418 1.00 86.12 126 ALA A O 1
ATOM 952 N N . PHE A 1 127 ? -31.515 -12.924 2.366 1.00 85.69 127 PHE A N 1
ATOM 953 C CA . PHE A 1 127 ? -30.513 -11.897 2.081 1.00 85.69 127 PHE A CA 1
ATOM 954 C C . PHE A 1 127 ? -29.572 -12.344 0.959 1.00 85.69 127 PHE A C 1
ATOM 956 O O . PHE A 1 127 ? -29.278 -11.554 0.067 1.00 85.69 127 PHE A O 1
ATOM 963 N N . ARG A 1 128 ? -29.139 -13.611 0.958 1.00 88.31 128 ARG A N 1
ATOM 964 C CA . ARG A 1 128 ? -28.288 -14.163 -0.110 1.00 88.31 128 ARG A CA 1
ATOM 965 C C . ARG A 1 128 ? -28.995 -14.137 -1.466 1.00 88.31 128 ARG A C 1
ATOM 967 O O . ARG A 1 128 ? -28.388 -13.684 -2.429 1.00 88.31 128 ARG A O 1
ATOM 974 N N . ALA A 1 129 ? -30.270 -14.522 -1.517 1.00 89.62 129 ALA A N 1
ATOM 975 C CA . ALA A 1 129 ? -31.093 -14.478 -2.724 1.00 89.62 129 ALA A CA 1
ATOM 976 C C . ALA A 1 129 ? -31.292 -13.042 -3.243 1.00 89.62 129 ALA A C 1
ATOM 978 O O . ALA A 1 129 ? -31.130 -12.772 -4.431 1.00 89.62 129 ALA A O 1
ATOM 979 N N . ALA A 1 130 ? -31.563 -12.086 -2.347 1.00 87.81 130 ALA A N 1
ATOM 980 C CA . ALA A 1 130 ? -31.683 -10.679 -2.728 1.00 87.81 130 ALA A CA 1
ATOM 981 C C . ALA A 1 130 ? -30.352 -10.095 -3.241 1.00 87.81 130 ALA A C 1
ATOM 983 O O . ALA A 1 130 ? -30.342 -9.247 -4.134 1.00 87.81 130 ALA A O 1
ATOM 984 N N . GLN A 1 131 ? -29.215 -10.532 -2.688 1.00 87.88 131 GLN A N 1
ATOM 985 C CA . GLN A 1 131 ? -27.894 -10.124 -3.172 1.00 87.88 131 GLN A CA 1
ATOM 986 C C . GLN A 1 131 ? -27.548 -10.772 -4.516 1.00 87.88 131 GLN A C 1
ATOM 988 O O . GLN A 1 131 ? -26.994 -10.084 -5.372 1.00 87.88 131 GLN A O 1
ATOM 993 N N . SER A 1 132 ? -27.903 -12.041 -4.747 1.00 88.31 132 SER A N 1
ATOM 994 C CA . SER A 1 132 ? -27.679 -12.690 -6.045 1.00 88.31 132 SER A CA 1
ATOM 995 C C . SER A 1 132 ? -28.514 -12.051 -7.153 1.00 88.31 132 SER A C 1
ATOM 997 O O . SER A 1 132 ? -27.980 -11.772 -8.219 1.00 88.31 132 SER A O 1
ATOM 999 N N . GLU A 1 133 ? -29.777 -11.707 -6.888 1.00 89.38 133 GLU A N 1
ATOM 1000 C CA . GLU A 1 133 ? -30.622 -10.998 -7.858 1.00 89.38 133 GLU A CA 1
ATOM 1001 C C . GLU A 1 133 ? -30.033 -9.624 -8.222 1.00 89.38 133 GLU A C 1
ATOM 1003 O O . GLU A 1 133 ? -29.921 -9.261 -9.395 1.00 89.38 133 GLU A O 1
ATOM 1008 N N . ARG A 1 134 ? -29.563 -8.864 -7.223 1.00 87.94 134 ARG A N 1
ATOM 1009 C CA . ARG A 1 134 ? -28.875 -7.585 -7.462 1.00 87.94 134 ARG A CA 1
ATOM 1010 C C . ARG A 1 134 ? -27.584 -7.768 -8.257 1.00 87.94 134 ARG A C 1
ATOM 1012 O O . ARG A 1 134 ? -27.313 -6.965 -9.151 1.00 87.94 134 ARG A O 1
ATOM 1019 N N . ALA A 1 135 ? -26.808 -8.808 -7.955 1.00 85.81 135 ALA A N 1
ATOM 1020 C CA . ALA A 1 135 ? -25.584 -9.127 -8.679 1.00 85.81 135 ALA A CA 1
ATOM 1021 C C . ALA A 1 135 ? -25.870 -9.473 -10.149 1.00 85.81 135 ALA A C 1
ATOM 1023 O O . ALA A 1 135 ? -25.159 -8.989 -11.026 1.00 85.81 135 ALA A O 1
ATOM 1024 N N . GLU A 1 136 ? -26.941 -10.216 -10.441 1.00 87.06 136 GLU A N 1
ATOM 1025 C CA . GLU A 1 136 ? -27.362 -10.518 -11.814 1.00 87.06 136 GLU A CA 1
ATOM 1026 C C . GLU A 1 136 ? -27.789 -9.265 -12.588 1.00 87.06 136 GLU A C 1
ATOM 1028 O O . GLU A 1 136 ? -27.415 -9.095 -13.752 1.00 87.06 136 GLU A O 1
ATOM 1033 N N . VAL A 1 137 ? -28.528 -8.351 -11.951 1.00 79.88 137 VAL A N 1
ATOM 1034 C CA . VAL A 1 137 ? -28.917 -7.072 -12.571 1.00 79.88 137 VAL A CA 1
ATOM 1035 C C . VAL A 1 137 ? -27.684 -6.237 -12.921 1.00 79.88 137 VAL A C 1
ATOM 1037 O O . VAL A 1 137 ? -27.620 -5.662 -14.010 1.00 79.88 137 VAL A O 1
ATOM 1040 N N . VAL A 1 138 ? -26.693 -6.179 -12.027 1.00 81.50 138 VAL A N 1
ATOM 1041 C CA . VAL A 1 138 ? -25.430 -5.477 -12.294 1.00 81.50 138 VAL A CA 1
ATOM 1042 C C . VAL A 1 138 ? -24.650 -6.181 -13.401 1.00 81.50 138 VAL A C 1
ATOM 1044 O O . VAL A 1 138 ? -24.264 -5.518 -14.357 1.00 81.50 138 VAL A O 1
ATOM 1047 N N . ALA A 1 139 ? -24.502 -7.507 -13.342 1.00 79.50 139 ALA A N 1
ATOM 1048 C CA . ALA A 1 139 ? -23.778 -8.290 -14.341 1.00 79.50 139 ALA A CA 1
ATOM 1049 C C . ALA A 1 139 ? -24.357 -8.120 -15.754 1.00 79.50 139 ALA A C 1
ATOM 1051 O O . ALA A 1 139 ? -23.600 -7.951 -16.707 1.00 79.50 139 ALA A O 1
ATOM 1052 N N . ARG A 1 140 ? -25.690 -8.082 -15.897 1.00 75.94 140 ARG A N 1
ATOM 1053 C CA . ARG A 1 140 ? -26.353 -7.790 -17.182 1.00 75.94 140 ARG A CA 1
ATOM 1054 C C . ARG A 1 140 ? -26.060 -6.376 -17.680 1.00 75.94 140 ARG A C 1
ATOM 1056 O O . ARG A 1 140 ? -25.871 -6.185 -18.875 1.00 75.94 140 ARG A O 1
ATOM 1063 N N . ARG A 1 141 ? -26.012 -5.387 -16.781 1.00 74.81 141 ARG A N 1
ATOM 1064 C CA . ARG A 1 141 ? -25.694 -3.991 -17.132 1.00 74.81 141 ARG A CA 1
ATOM 1065 C C . ARG A 1 141 ? -24.221 -3.786 -17.468 1.00 74.81 141 ARG A C 1
ATOM 1067 O O . ARG A 1 141 ? -23.906 -2.901 -18.251 1.00 74.81 141 ARG A O 1
ATOM 1074 N N . THR A 1 142 ? -23.330 -4.579 -16.880 1.00 73.12 142 THR A N 1
ATOM 1075 C CA . THR A 1 142 ? -21.880 -4.477 -17.081 1.00 73.12 142 THR A CA 1
ATOM 1076 C C . THR A 1 142 ? -21.330 -5.528 -18.043 1.00 73.12 142 THR A C 1
ATOM 1078 O O . THR A 1 142 ? -20.112 -5.685 -18.135 1.00 73.12 142 THR A O 1
ATOM 1081 N N . ALA A 1 143 ? -22.193 -6.266 -18.747 1.00 71.69 143 ALA A N 1
ATOM 1082 C CA . ALA A 1 143 ? -21.758 -7.265 -19.708 1.00 71.69 143 ALA A CA 1
ATOM 1083 C C . ALA A 1 143 ? -21.003 -6.581 -20.865 1.00 71.69 143 ALA A C 1
ATOM 1085 O O . ALA A 1 143 ? -21.504 -5.601 -21.426 1.00 71.69 143 ALA A O 1
ATOM 1086 N N . PRO A 1 144 ? -19.800 -7.058 -21.231 1.00 67.19 144 PRO A N 1
ATOM 1087 C CA . PRO A 1 144 ? -19.076 -6.512 -22.369 1.00 67.19 144 PRO A CA 1
ATOM 1088 C C . PRO A 1 144 ? -19.884 -6.737 -23.653 1.00 67.19 144 PRO A C 1
ATOM 1090 O O . PRO A 1 144 ? -20.323 -7.850 -23.946 1.00 67.19 144 PRO A O 1
ATOM 1093 N N . GLY A 1 145 ? -20.095 -5.660 -24.408 1.00 70.75 145 GLY A N 1
ATOM 1094 C CA . GLY A 1 145 ? -20.675 -5.718 -25.750 1.00 70.75 145 GLY A CA 1
ATOM 1095 C C . GLY A 1 145 ? -19.634 -6.144 -26.785 1.00 70.75 145 GLY A C 1
ATOM 1096 O O . GLY A 1 145 ? -18.432 -6.115 -26.517 1.00 70.75 145 GLY A O 1
ATOM 1097 N N . ILE A 1 146 ? -20.084 -6.507 -27.985 1.00 75.38 146 ILE A N 1
ATOM 1098 C CA . ILE A 1 146 ? -19.204 -6.745 -29.136 1.00 75.38 146 ILE A CA 1
ATOM 1099 C C . ILE A 1 146 ? -19.448 -5.620 -30.137 1.00 75.38 146 ILE A C 1
ATOM 1101 O O . ILE A 1 146 ? -20.589 -5.342 -30.510 1.00 75.38 146 ILE A O 1
ATOM 1105 N N . CYS A 1 147 ? -18.385 -4.947 -30.579 1.00 72.56 147 CYS A N 1
ATOM 1106 C CA . CYS A 1 147 ? -18.522 -3.922 -31.607 1.00 72.56 147 CYS A CA 1
ATOM 1107 C C . CYS A 1 147 ? -18.900 -4.562 -32.950 1.00 72.56 147 CYS A C 1
ATOM 1109 O O . CYS A 1 147 ? -18.167 -5.408 -33.459 1.00 72.56 147 CYS A O 1
ATOM 1111 N N . SER A 1 148 ? -19.991 -4.113 -33.571 1.00 71.56 148 SER A N 1
ATOM 1112 C CA . SER A 1 148 ? -20.443 -4.635 -34.869 1.00 71.56 148 SER A CA 1
ATOM 1113 C C . SER A 1 148 ? -19.512 -4.293 -36.038 1.00 71.56 148 SER A C 1
ATOM 1115 O O . SER A 1 148 ? -19.594 -4.931 -37.081 1.00 71.56 148 SER A O 1
ATOM 1117 N N . ALA A 1 149 ? -18.631 -3.298 -35.883 1.00 73.94 149 ALA A N 1
ATOM 1118 C CA . ALA A 1 149 ? -17.715 -2.869 -36.939 1.00 73.94 149 ALA A CA 1
ATOM 1119 C C . ALA A 1 149 ? -16.404 -3.673 -36.974 1.00 73.94 149 ALA A C 1
ATOM 1121 O O . ALA A 1 149 ? -15.845 -3.875 -38.046 1.00 73.94 149 ALA A O 1
ATOM 1122 N N . CYS A 1 150 ? -15.892 -4.106 -35.818 1.00 77.88 150 CYS A N 1
ATOM 1123 C CA . CYS A 1 150 ? -14.571 -4.742 -35.722 1.00 77.88 150 CYS A CA 1
ATOM 1124 C C . CYS A 1 150 ? -14.542 -6.044 -34.911 1.00 77.88 150 CYS A C 1
ATOM 1126 O O . CYS A 1 150 ? -13.508 -6.702 -34.873 1.00 77.88 150 CYS A O 1
ATOM 1128 N N . GLY A 1 151 ? -15.635 -6.418 -34.240 1.00 74.69 151 GLY A N 1
ATOM 1129 C CA . GLY A 1 151 ? -15.710 -7.629 -33.419 1.00 74.69 151 GLY A CA 1
ATOM 1130 C C . GLY A 1 151 ? -14.971 -7.555 -32.076 1.00 74.69 151 GLY A C 1
ATOM 1131 O O . GLY A 1 151 ? -14.985 -8.528 -31.328 1.00 74.69 151 GLY A O 1
ATOM 1132 N N . CYS A 1 152 ? -14.340 -6.427 -31.732 1.00 77.56 152 CYS A N 1
ATOM 1133 C CA . CYS A 1 152 ? -13.635 -6.292 -30.458 1.00 77.56 152 CYS A CA 1
ATOM 1134 C C . CYS A 1 152 ? -14.612 -6.160 -29.273 1.00 77.56 152 CYS A C 1
ATOM 1136 O O . CYS A 1 152 ? -15.639 -5.478 -29.400 1.00 77.56 152 CYS A O 1
ATOM 1138 N N . PRO A 1 153 ? -14.279 -6.740 -28.104 1.00 69.38 153 PRO A N 1
ATOM 1139 C CA . PRO A 1 153 ? -15.054 -6.557 -26.884 1.00 69.38 153 PRO A CA 1
ATOM 1140 C C . PRO A 1 153 ? -14.984 -5.091 -26.435 1.00 69.38 153 PRO A C 1
ATOM 1142 O O . PRO A 1 153 ? -13.903 -4.513 -26.312 1.00 69.38 153 PRO A O 1
ATOM 1145 N N . SER A 1 154 ? -16.139 -4.473 -26.202 1.00 68.38 154 SER A N 1
ATOM 1146 C CA . SER A 1 154 ? -16.252 -3.102 -25.705 1.00 68.38 154 SER A CA 1
ATOM 1147 C C . SER A 1 154 ? -16.590 -3.090 -24.218 1.00 68.38 154 SER A C 1
ATOM 1149 O O . SER A 1 154 ? -17.400 -3.892 -23.750 1.00 68.38 154 SER A O 1
ATOM 1151 N N . ALA A 1 155 ? -16.024 -2.133 -23.479 1.00 64.81 155 ALA A N 1
ATOM 1152 C CA . ALA A 1 155 ? -16.437 -1.866 -22.105 1.00 64.81 155 ALA A CA 1
ATOM 1153 C C . ALA A 1 155 ? -17.942 -1.551 -22.056 1.00 64.81 155 ALA A C 1
ATOM 1155 O O . ALA A 1 155 ? -18.450 -0.828 -22.912 1.00 64.81 155 ALA A O 1
ATOM 1156 N N . ALA A 1 156 ? -18.642 -2.063 -21.043 1.00 62.91 156 ALA A N 1
ATOM 1157 C CA . ALA A 1 156 ? -20.105 -2.040 -20.968 1.00 62.91 156 ALA A CA 1
ATOM 1158 C C . ALA A 1 156 ? -20.748 -0.641 -21.012 1.00 62.91 156 ALA A C 1
ATOM 1160 O O . ALA A 1 156 ? -21.899 -0.507 -21.409 1.00 62.91 156 ALA A O 1
ATOM 1161 N N . ASN A 1 157 ? -19.991 0.405 -20.665 1.00 63.75 157 ASN A N 1
ATOM 1162 C CA . ASN A 1 157 ? -20.452 1.798 -20.673 1.00 63.75 157 ASN A CA 1
ATOM 1163 C C . ASN A 1 157 ? -19.759 2.671 -21.737 1.00 63.75 157 ASN A C 1
ATOM 1165 O O . ASN A 1 157 ? -19.886 3.895 -21.715 1.00 63.75 157 ASN A O 1
ATOM 1169 N N . GLY A 1 158 ? -18.991 2.078 -22.655 1.00 64.44 158 GLY A N 1
ATOM 1170 C CA . GLY A 1 158 ? -18.351 2.818 -23.739 1.0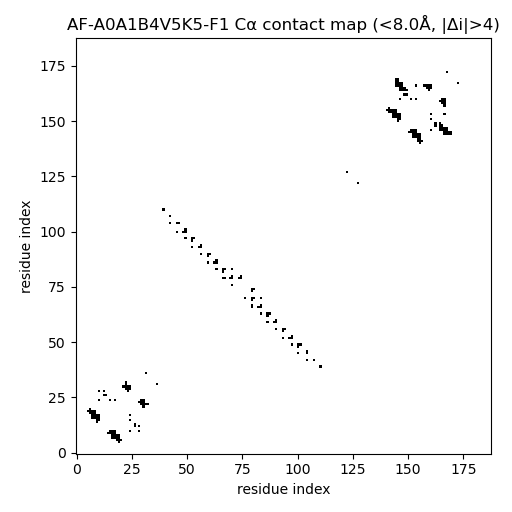0 64.44 158 GLY A CA 1
ATOM 1171 C C . GLY A 1 158 ? -19.338 3.081 -24.873 1.00 64.44 158 GLY A C 1
ATOM 1172 O O . GLY A 1 158 ? -19.700 2.160 -25.594 1.00 64.44 158 GLY A O 1
ATOM 1173 N N . THR A 1 159 ? -19.739 4.336 -25.088 1.00 64.25 159 THR A N 1
ATOM 1174 C CA . THR A 1 159 ? -20.616 4.718 -26.216 1.00 64.25 159 THR A CA 1
ATOM 1175 C C . THR A 1 159 ? -19.950 4.553 -27.586 1.00 64.25 159 THR A C 1
ATOM 1177 O O . THR A 1 159 ? -20.631 4.582 -28.612 1.00 64.25 159 THR A O 1
ATOM 1180 N N . ARG A 1 160 ? -18.623 4.365 -27.630 1.00 67.12 160 ARG A N 1
ATOM 1181 C CA . ARG A 1 160 ? -17.852 4.122 -28.854 1.00 67.12 160 ARG A CA 1
ATOM 1182 C C . ARG A 1 160 ? -16.749 3.104 -28.613 1.00 67.12 160 ARG A C 1
ATOM 1184 O O . ARG A 1 160 ? -16.056 3.151 -27.598 1.00 67.12 160 ARG A O 1
ATOM 1191 N N . CYS A 1 161 ? -16.568 2.211 -29.579 1.00 71.25 161 CYS A N 1
ATOM 1192 C CA . CYS A 1 161 ? -15.378 1.374 -29.647 1.00 71.25 161 CYS A CA 1
ATOM 1193 C C . CYS A 1 161 ? -14.152 2.240 -29.991 1.00 71.25 161 CYS A C 1
ATOM 1195 O O . CYS A 1 161 ? -14.283 3.299 -30.608 1.00 71.25 161 CYS A O 1
ATOM 1197 N N . THR A 1 162 ? -12.948 1.775 -29.656 1.00 72.38 162 THR A N 1
ATOM 1198 C CA . THR A 1 162 ? -11.680 2.421 -30.044 1.00 72.38 162 THR A CA 1
ATOM 1199 C C . THR A 1 162 ? -11.502 2.530 -31.561 1.00 72.38 162 THR A C 1
ATOM 1201 O O . THR A 1 162 ? -10.775 3.402 -32.023 1.00 72.38 162 THR A O 1
ATOM 1204 N N . CYS A 1 163 ? -12.210 1.714 -32.350 1.00 73.44 163 CYS A N 1
ATOM 1205 C CA . CYS A 1 163 ? -12.259 1.831 -33.809 1.00 73.44 163 CYS A CA 1
ATOM 1206 C C . CYS A 1 163 ? -13.226 2.922 -34.321 1.00 73.44 163 CYS A C 1
ATOM 1208 O O . CYS A 1 163 ? -13.400 3.064 -35.527 1.00 73.44 163 CYS A O 1
ATOM 1210 N N . GLY A 1 164 ? -13.909 3.653 -33.431 1.00 70.50 164 GLY A N 1
ATOM 1211 C CA . GLY A 1 164 ? -14.873 4.705 -33.775 1.00 70.50 164 GLY A CA 1
ATOM 1212 C C . GLY A 1 164 ? -16.289 4.218 -34.113 1.00 70.50 164 GLY A C 1
ATOM 1213 O O . GLY A 1 164 ? -17.183 5.046 -34.279 1.00 70.50 164 GLY A O 1
ATOM 1214 N N . GLY A 1 165 ? -16.520 2.901 -34.179 1.00 70.75 165 GLY A N 1
ATOM 1215 C CA . GLY A 1 165 ? -17.842 2.315 -34.427 1.00 70.75 165 GLY A CA 1
ATOM 1216 C C . GLY A 1 165 ? -18.786 2.417 -33.215 1.00 70.75 165 GLY A C 1
ATOM 1217 O O . GLY A 1 165 ? -18.311 2.440 -32.070 1.00 70.75 165 GLY A O 1
ATOM 1218 N N . PRO A 1 166 ? -20.116 2.463 -33.432 1.00 65.12 166 PRO A N 1
ATOM 1219 C CA . PRO A 1 166 ? -21.087 2.453 -32.342 1.00 65.12 166 PRO A CA 1
ATOM 1220 C C . PRO A 1 166 ? -21.038 1.107 -31.604 1.00 65.12 166 PRO A C 1
ATOM 1222 O O . PRO A 1 166 ? -21.009 0.045 -32.228 1.00 65.12 166 PRO A O 1
ATOM 1225 N N . ALA A 1 167 ? -21.018 1.142 -30.271 1.00 61.56 167 ALA A N 1
ATOM 1226 C CA . ALA A 1 167 ? -21.187 -0.065 -29.470 1.00 61.56 167 ALA A CA 1
ATOM 1227 C C . ALA A 1 167 ? -22.667 -0.477 -29.512 1.00 61.56 167 ALA A C 1
ATOM 1229 O O . ALA A 1 167 ? -23.539 0.327 -29.185 1.00 61.56 167 ALA A O 1
ATOM 1230 N N . ARG A 1 168 ? -22.955 -1.710 -29.940 1.00 59.97 168 ARG A N 1
ATOM 1231 C CA . ARG A 1 168 ? -24.287 -2.314 -29.815 1.00 59.97 168 ARG A CA 1
ATOM 1232 C C . ARG A 1 168 ? -24.301 -3.203 -28.581 1.00 59.97 168 ARG A C 1
ATOM 1234 O O . ARG A 1 168 ? -23.341 -3.932 -28.327 1.00 59.97 168 ARG A O 1
ATOM 1241 N N . SER A 1 169 ? -25.378 -3.128 -27.812 1.00 59.28 169 SER A N 1
ATOM 1242 C CA . SER A 1 169 ? -25.554 -4.014 -26.671 1.00 59.28 169 SER A CA 1
ATOM 1243 C C . SER A 1 169 ? -25.920 -5.420 -27.172 1.00 59.28 169 SER A C 1
ATOM 1245 O O . SER A 1 169 ? -26.599 -5.577 -28.186 1.00 59.28 169 SER A O 1
ATOM 1247 N N . THR A 1 170 ? -25.452 -6.466 -26.492 1.00 57.56 170 THR A N 1
ATOM 1248 C CA . THR A 1 170 ? -25.796 -7.862 -26.811 1.00 57.56 170 THR A CA 1
ATOM 1249 C C . THR A 1 170 ? -27.305 -8.167 -26.870 1.00 57.56 170 THR A C 1
ATOM 1251 O O . THR A 1 170 ? -27.671 -8.976 -27.726 1.00 57.56 170 THR A O 1
ATOM 1254 N N . PRO A 1 171 ? -28.210 -7.550 -26.073 1.00 57.09 171 PRO A N 1
ATOM 1255 C CA . PRO A 1 171 ? -29.645 -7.800 -26.235 1.00 57.09 171 PRO A CA 1
ATOM 1256 C C . PRO A 1 171 ? -30.214 -7.298 -27.573 1.00 57.09 171 PRO A C 1
ATOM 1258 O O . PRO A 1 171 ? -31.156 -7.910 -28.072 1.00 57.09 171 PRO A O 1
ATOM 1261 N N . ASP A 1 172 ? -29.622 -6.274 -28.199 1.00 54.44 172 ASP A N 1
ATOM 1262 C CA . ASP A 1 172 ? -30.057 -5.801 -29.525 1.00 54.44 172 ASP A CA 1
ATOM 1263 C C . ASP A 1 172 ? -29.714 -6.813 -30.634 1.00 54.44 172 ASP A C 1
ATOM 1265 O O . ASP A 1 172 ? -30.471 -6.985 -31.585 1.00 54.44 172 ASP A O 1
ATOM 1269 N N . ILE A 1 173 ? -28.597 -7.538 -30.495 1.00 55.03 173 ILE A N 1
ATOM 1270 C CA . ILE A 1 173 ? -28.158 -8.546 -31.477 1.00 55.03 173 ILE A CA 1
ATOM 1271 C C . ILE A 1 173 ? -29.067 -9.782 -31.434 1.00 55.03 173 ILE A C 1
ATOM 1273 O O . ILE A 1 173 ? -29.435 -10.314 -32.478 1.00 55.03 173 ILE A O 1
ATOM 1277 N N . ALA A 1 174 ? -29.465 -10.227 -30.238 1.00 56.59 174 ALA A N 1
ATOM 1278 C CA . ALA A 1 174 ? -30.364 -11.372 -30.085 1.00 56.59 174 ALA A CA 1
ATOM 1279 C C . ALA A 1 174 ? -31.761 -11.101 -30.677 1.00 56.59 174 ALA A C 1
ATOM 1281 O O . ALA A 1 174 ? -32.361 -11.995 -31.272 1.00 56.59 174 ALA A O 1
ATOM 1282 N N . ALA A 1 175 ? -32.256 -9.864 -30.554 1.00 58.44 175 ALA A N 1
ATOM 1283 C CA . ALA A 1 175 ? -33.524 -9.451 -31.150 1.00 58.44 175 ALA A CA 1
ATOM 1284 C C . ALA A 1 175 ? -33.461 -9.392 -32.689 1.00 58.44 175 ALA A C 1
ATOM 1286 O O . ALA A 1 175 ? -34.419 -9.800 -33.344 1.00 58.44 175 ALA A O 1
ATOM 1287 N N . ASP A 1 176 ? -32.339 -8.942 -33.264 1.00 58.06 176 ASP A N 1
ATOM 1288 C CA . ASP A 1 176 ? -32.141 -8.896 -34.720 1.00 58.06 176 ASP A CA 1
ATOM 1289 C C . ASP A 1 176 ? -32.017 -10.307 -35.334 1.00 58.06 176 ASP A C 1
ATOM 1291 O O . ASP A 1 176 ? -32.593 -10.558 -36.392 1.00 58.06 176 ASP A O 1
ATOM 1295 N N . ILE A 1 177 ? -31.344 -11.255 -34.660 1.00 57.25 177 ILE A N 1
ATOM 1296 C CA . ILE A 1 177 ? -31.258 -12.661 -35.113 1.00 57.25 177 ILE A CA 1
ATOM 1297 C C . ILE A 1 177 ? -32.646 -13.315 -35.125 1.00 57.25 177 ILE A C 1
ATOM 1299 O O . ILE A 1 177 ? -33.038 -13.904 -36.128 1.00 57.25 177 ILE A O 1
ATOM 1303 N N . ALA A 1 178 ? -33.431 -13.142 -34.056 1.00 57.66 178 ALA A N 1
ATOM 1304 C CA . ALA A 1 178 ? -34.783 -13.698 -33.984 1.00 57.66 178 ALA A CA 1
ATOM 1305 C C . ALA A 1 178 ? -35.724 -13.137 -35.070 1.00 57.66 178 ALA A C 1
ATOM 1307 O O . ALA A 1 178 ? -36.651 -13.822 -35.494 1.00 57.66 178 ALA A O 1
ATOM 1308 N N . ARG A 1 179 ? -35.482 -11.901 -35.531 1.00 57.50 179 ARG A N 1
ATOM 1309 C CA . ARG A 1 179 ? -36.241 -11.258 -36.613 1.00 57.50 179 ARG A CA 1
ATOM 1310 C C . ARG A 1 179 ? -35.814 -11.740 -38.003 1.00 57.50 179 ARG A C 1
ATOM 1312 O O . ARG A 1 179 ? -36.665 -11.911 -38.871 1.00 57.50 179 ARG A O 1
ATOM 1319 N N . ALA A 1 180 ? -34.519 -11.991 -38.200 1.00 58.84 180 ALA A N 1
ATOM 1320 C CA . ALA A 1 180 ? -33.985 -12.516 -39.455 1.00 58.84 180 ALA A CA 1
ATOM 1321 C C . ALA A 1 180 ? -34.473 -13.948 -39.749 1.00 58.84 180 ALA A C 1
ATOM 1323 O O . ALA A 1 180 ? -34.743 -14.272 -40.905 1.00 58.84 180 ALA A O 1
ATOM 1324 N N . ASP A 1 181 ? -34.657 -14.774 -38.715 1.00 57.88 181 ASP A N 1
ATOM 1325 C CA . ASP A 1 181 ? -35.175 -16.140 -38.873 1.00 57.88 181 ASP A CA 1
ATOM 1326 C C . ASP A 1 181 ? -36.671 -16.171 -39.241 1.00 57.88 181 ASP A C 1
ATOM 1328 O O . ASP A 1 181 ? -37.113 -17.069 -39.959 1.00 57.88 181 ASP A O 1
ATOM 1332 N N . SER A 1 182 ? -37.459 -15.173 -38.821 1.00 58.59 182 SER A N 1
ATOM 1333 C CA . SER A 1 182 ? -38.882 -15.074 -39.186 1.00 58.59 182 SER A CA 1
ATOM 1334 C C . SER A 1 182 ? -39.133 -14.643 -40.637 1.00 58.59 182 SER A C 1
ATOM 1336 O O . SER A 1 182 ? -40.137 -15.052 -41.215 1.00 58.59 182 SER A O 1
ATOM 1338 N N . ASP A 1 183 ? -38.222 -13.886 -41.256 1.00 58.19 183 ASP A N 1
ATOM 1339 C CA . ASP A 1 183 ? -38.383 -13.391 -42.635 1.00 58.19 183 ASP A CA 1
ATOM 1340 C C . ASP A 1 183 ? -37.946 -14.414 -43.710 1.00 58.19 183 ASP A C 1
ATOM 1342 O O . ASP A 1 183 ? -38.149 -14.190 -44.904 1.00 58.19 183 ASP A O 1
ATOM 1346 N N . SER A 1 184 ? -37.362 -15.555 -43.317 1.00 57.47 184 SER A N 1
ATOM 1347 C CA . SER A 1 184 ? -36.887 -16.598 -44.246 1.00 57.47 184 SER A CA 1
ATOM 1348 C C . SER A 1 184 ? -37.917 -17.699 -44.552 1.00 57.47 184 SER A C 1
ATOM 1350 O O . SER A 1 184 ? -37.645 -18.572 -45.374 1.00 57.47 184 SER A O 1
ATOM 1352 N N . ILE A 1 185 ? -39.096 -17.682 -43.914 1.00 57.97 185 ILE A N 1
ATOM 1353 C CA . ILE A 1 185 ? -40.091 -18.772 -44.015 1.00 57.97 185 ILE A CA 1
ATOM 1354 C C . ILE A 1 185 ? -41.152 -18.530 -45.111 1.00 57.97 185 ILE A C 1
ATOM 1356 O O . ILE A 1 185 ? -41.738 -19.492 -45.598 1.00 57.97 185 ILE A O 1
ATOM 1360 N N . ASP A 1 186 ? -41.343 -17.297 -45.591 1.00 55.91 186 ASP A N 1
ATOM 1361 C CA . ASP A 1 186 ? -42.321 -16.978 -46.647 1.00 55.91 186 ASP A CA 1
ATOM 1362 C C . ASP A 1 186 ? -41.639 -16.589 -47.970 1.00 55.91 186 ASP A C 1
ATOM 1364 O O . ASP A 1 186 ? -41.513 -15.416 -48.333 1.00 55.91 186 ASP A O 1
ATOM 1368 N N . LYS A 1 187 ? -41.208 -17.591 -48.743 1.00 50.19 187 LYS A N 1
ATOM 1369 C CA . LYS A 1 187 ? -41.021 -17.432 -50.192 1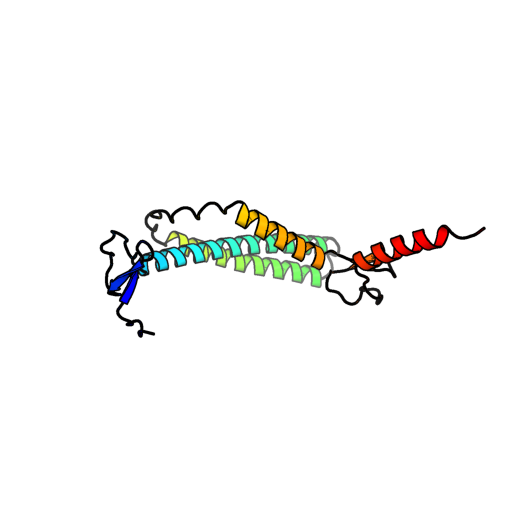.00 50.19 187 LYS A CA 1
ATOM 1370 C C . LYS A 1 187 ? -41.476 -18.705 -50.923 1.00 50.19 187 LYS A C 1
ATOM 1372 O O . LYS A 1 187 ? -40.845 -19.740 -50.715 1.00 50.19 187 LYS A O 1
ATOM 1377 N N . PRO A 1 188 ? -42.562 -18.646 -51.721 1.00 60.44 188 PRO A N 1
ATOM 1378 C CA . PRO A 1 188 ? -43.042 -19.772 -52.523 1.00 60.44 188 PRO A CA 1
ATOM 1379 C C . PRO A 1 188 ? -42.143 -20.073 -53.729 1.00 60.44 188 PRO A C 1
ATOM 1381 O O . PRO A 1 188 ? -41.467 -19.138 -54.225 1.00 60.44 188 PRO A O 1
#

Foldseek 3Di:
DDDDDPQWDQDPPPRDIDGPPDQADPVGDGPPDVVLVVLVVVLVVLVVVLVVLVVVLVVLVVQLVVLVVVCVVPVPDPVSVVSNVVSVVVNVVSVVVSVVSVVVSVPRPPRPPDPDPPPPPDDDVVNVVVVVVVVVVVCLQQPFFAFPVPRDTHGSPDCADPVRGGTDRPVVVVVVVVVVVVVPPDDD

pLDDT: mean 80.91, std 16.62, range [41.78, 98.75]

Secondary structure (DSSP, 8-state):
-PPPPTTEEE-TTT--EEETT-SB-TTS-B---HHHHHHHHHHHHHHHHHHHHHHHHHHHHHHHHHHHHHHHH-TT-HHHHHHHHHHHHHHHHHHHHHHHHHHHHHHS-----------PPPPPHHHHHHHHHHHHHHHHHTPPEEETTT-PEEPTT-SB-TTSPBEEPHHHHHHHHHHHHHTTS---

Solvent-accessible surface area (backbone atoms only — not comparable to full-atom values): 11142 Å² total; per-residue (Å²): 136,81,81,81,56,90,60,48,40,67,38,92,88,77,66,45,79,38,54,56,87,52,54,57,46,98,89,69,52,66,54,73,62,66,68,60,56,51,52,52,49,53,52,54,51,53,53,51,50,46,53,49,46,51,55,52,46,53,54,44,50,54,52,34,52,52,31,47,51,53,19,70,78,36,79,86,42,62,70,36,53,50,50,34,54,50,37,54,50,53,47,54,51,47,50,53,53,42,51,52,45,51,54,53,59,71,69,50,75,84,71,77,78,74,82,67,76,73,73,74,74,76,79,47,68,70,55,52,52,56,50,49,55,52,49,51,56,48,48,66,64,56,43,66,18,48,24,81,80,77,65,49,79,29,62,48,83,44,78,50,37,97,88,69,36,62,51,45,55,62,72,60,54,57,54,51,53,61,51,57,63,63,68,70,75,80,73,135

Organism: NCBI:txid1675686

Sequence (188 aa):
MGARSIYEKICPACAGVVARAAERCPCGYGFGSEDADATQQSLDDEQLYETYLAARLDQGLEALELARAALRARPGDYGCAMRVMQHVHELQVLRRELEGQRAKLAVAPEAPARVGHRASPVPTDAFRAAQSERAEVVARRTAPGICSACGCPSAANGTRCTCGGPARSTPDIAADIARADSDSIDKP

Mean predicted aligned error: 17.23 Å